Protein AF-A0A0L0N416-F1 (afdb_monomer_lite)

Structure (mmCIF, N/CA/C/O backbone):
data_AF-A0A0L0N416-F1
#
_entry.id   AF-A0A0L0N416-F1
#
loop_
_atom_site.group_PDB
_atom_site.id
_atom_site.type_symbol
_atom_site.label_atom_id
_atom_site.label_alt_id
_atom_site.label_comp_id
_atom_site.label_asym_id
_atom_site.label_entity_id
_atom_site.label_seq_id
_atom_site.pdbx_PDB_ins_code
_atom_site.Cartn_x
_atom_site.Cartn_y
_atom_site.Cartn_z
_atom_site.occupancy
_atom_site.B_iso_or_equiv
_atom_site.auth_seq_id
_atom_site.auth_comp_id
_atom_site.auth_asym_id
_atom_site.auth_atom_id
_atom_site.pdbx_PDB_model_num
ATOM 1 N N . GLU A 1 1 ? 17.853 25.623 32.326 1.00 40.81 1 GLU A N 1
ATOM 2 C CA . GLU A 1 1 ? 17.538 24.741 31.184 1.00 40.81 1 GLU A CA 1
ATOM 3 C C . GLU A 1 1 ? 16.322 25.307 30.473 1.00 40.81 1 GLU A C 1
ATOM 5 O O . GLU A 1 1 ? 15.263 25.405 31.072 1.00 40.81 1 GLU A O 1
ATOM 10 N N . GLY A 1 2 ? 16.500 25.825 29.263 1.00 35.62 2 GLY A N 1
ATOM 11 C CA . GLY A 1 2 ? 15.452 26.559 28.556 1.00 35.62 2 GLY A CA 1
ATOM 12 C C . GLY A 1 2 ? 15.894 26.839 27.130 1.00 35.62 2 GLY A C 1
ATOM 13 O O . GLY A 1 2 ? 16.395 27.916 26.826 1.00 35.62 2 GLY A O 1
ATOM 14 N N . LEU A 1 3 ? 15.784 25.827 26.271 1.00 31.72 3 LEU A N 1
ATOM 15 C CA . LEU A 1 3 ? 16.101 25.917 24.848 1.00 31.72 3 LEU A CA 1
ATOM 16 C C . LEU A 1 3 ? 14.866 26.414 24.086 1.00 31.72 3 LEU A C 1
ATOM 18 O O . LEU A 1 3 ? 13.997 25.637 23.702 1.00 31.72 3 LEU A O 1
ATOM 22 N N . HIS A 1 4 ? 14.803 27.725 23.853 1.00 32.03 4 HIS A N 1
ATOM 23 C CA . HIS A 1 4 ? 13.932 28.318 22.841 1.00 32.03 4 HIS A CA 1
ATOM 24 C C . HIS A 1 4 ? 14.611 28.214 21.466 1.00 32.03 4 HIS A C 1
ATOM 26 O O . HIS A 1 4 ? 15.609 28.879 21.198 1.00 32.03 4 HIS A O 1
ATOM 32 N N . LEU A 1 5 ? 14.055 27.387 20.580 1.00 33.69 5 LEU A N 1
ATOM 33 C CA . LEU A 1 5 ? 14.411 27.340 19.158 1.00 33.69 5 LEU A CA 1
ATOM 34 C C . LEU A 1 5 ? 13.738 28.507 18.407 1.00 33.69 5 LEU A C 1
ATOM 36 O O . LEU A 1 5 ? 12.516 28.660 18.513 1.00 33.69 5 LEU A O 1
ATOM 40 N N . PRO A 1 6 ? 14.461 29.314 17.608 1.00 37.00 6 PRO A N 1
ATOM 41 C CA . PRO A 1 6 ? 13.832 30.329 16.775 1.00 37.00 6 PRO A CA 1
ATOM 42 C C . PRO A 1 6 ? 13.232 29.714 15.499 1.00 37.00 6 PRO A C 1
ATOM 44 O O . PRO A 1 6 ? 13.875 28.962 14.767 1.00 37.00 6 PRO A O 1
ATOM 47 N N . ARG A 1 7 ? 11.976 30.081 15.215 1.00 33.47 7 ARG A N 1
ATOM 48 C CA . ARG A 1 7 ? 11.259 29.804 13.960 1.00 33.47 7 ARG A CA 1
ATOM 49 C C . ARG A 1 7 ? 11.961 30.490 12.778 1.00 33.47 7 ARG A C 1
ATOM 51 O O . ARG A 1 7 ? 11.931 31.714 12.666 1.00 33.47 7 ARG A O 1
ATOM 58 N N . LEU A 1 8 ? 12.521 29.703 11.860 1.00 30.28 8 LEU A N 1
ATOM 59 C CA . LEU A 1 8 ? 13.026 30.174 10.567 1.00 30.28 8 LEU A CA 1
ATOM 60 C C . LEU A 1 8 ? 11.850 30.523 9.637 1.00 30.28 8 LEU A C 1
ATOM 62 O O . LEU A 1 8 ? 11.174 29.641 9.108 1.00 30.28 8 LEU A O 1
ATOM 66 N N . LYS A 1 9 ? 11.608 31.823 9.434 1.00 29.78 9 LYS A N 1
ATOM 67 C CA . LYS A 1 9 ? 10.811 32.338 8.312 1.00 29.78 9 LYS A CA 1
ATOM 68 C C . LYS A 1 9 ? 11.673 32.284 7.050 1.00 29.78 9 LYS A C 1
ATOM 70 O O . LYS A 1 9 ? 12.716 32.926 6.996 1.00 29.78 9 LYS A O 1
ATOM 75 N N . TRP A 1 10 ? 11.229 31.551 6.033 1.00 28.55 10 TRP A N 1
ATOM 76 C CA . TRP A 1 10 ? 11.858 31.563 4.714 1.00 28.55 10 TRP A CA 1
ATOM 77 C C . TRP A 1 10 ? 11.173 32.617 3.841 1.00 28.55 10 TRP A C 1
ATOM 79 O O . TRP A 1 10 ? 10.081 32.388 3.329 1.00 28.55 10 TRP A O 1
ATOM 89 N N . SER A 1 11 ? 11.811 33.777 3.683 1.00 25.80 11 SER A N 1
ATOM 90 C CA . SER A 1 11 ? 11.465 34.737 2.631 1.00 25.80 11 SER A CA 1
ATOM 91 C C . SER A 1 11 ? 12.192 34.345 1.347 1.00 25.80 11 SER A C 1
ATOM 93 O O . SER A 1 11 ? 13.416 34.221 1.332 1.00 25.80 11 SER A O 1
ATOM 95 N N . VAL A 1 12 ? 11.445 34.156 0.262 1.00 28.45 12 VAL A N 1
ATOM 96 C CA . VAL A 1 12 ? 12.001 33.947 -1.079 1.00 28.45 12 VAL A CA 1
ATOM 97 C C . VAL A 1 12 ? 12.456 35.304 -1.617 1.00 28.45 12 VAL A C 1
ATOM 99 O O . VAL A 1 12 ? 11.631 36.128 -1.998 1.00 28.45 12 VAL A O 1
ATOM 102 N N . HIS A 1 13 ? 13.766 35.548 -1.628 1.00 23.77 13 HIS A N 1
ATOM 103 C CA . HIS A 1 13 ? 14.360 36.661 -2.368 1.00 23.77 13 HIS A CA 1
ATOM 104 C C . HIS A 1 13 ? 14.698 36.181 -3.783 1.00 23.77 13 HIS A C 1
ATOM 106 O O . HIS A 1 13 ? 15.513 35.278 -3.969 1.00 23.77 13 HIS A O 1
ATOM 112 N N . VAL A 1 14 ? 14.038 36.766 -4.783 1.00 36.41 14 VAL A N 1
ATOM 113 C CA . VAL A 1 14 ? 14.388 36.604 -6.196 1.00 36.41 14 VAL A CA 1
ATOM 114 C C . VAL A 1 14 ? 15.297 37.769 -6.566 1.00 36.41 14 VAL A C 1
ATOM 116 O O . VAL A 1 14 ? 14.812 38.850 -6.882 1.00 36.41 14 VAL A O 1
ATOM 119 N N . GLU A 1 15 ? 16.611 37.559 -6.548 1.00 27.59 15 GLU A N 1
ATOM 120 C CA . GLU A 1 15 ? 17.550 38.504 -7.154 1.00 27.59 15 GLU A CA 1
ATOM 121 C C . GLU A 1 15 ? 17.927 38.041 -8.563 1.00 27.59 15 GLU A C 1
ATOM 123 O O . GLU A 1 15 ? 18.654 37.070 -8.771 1.00 27.59 15 GLU A O 1
ATOM 128 N N . ARG A 1 16 ? 17.416 38.776 -9.556 1.00 40.00 16 ARG A N 1
ATOM 129 C CA . ARG A 1 16 ? 17.990 38.837 -10.900 1.00 40.00 16 ARG A CA 1
ATOM 130 C C . ARG A 1 16 ? 19.148 39.828 -10.868 1.00 40.00 16 ARG A C 1
ATOM 132 O O . ARG A 1 16 ? 18.899 41.026 -10.896 1.00 40.00 16 ARG A O 1
ATOM 139 N N . THR A 1 17 ? 20.390 39.358 -10.897 1.00 30.12 17 THR A N 1
ATOM 140 C CA . THR A 1 17 ? 21.514 40.187 -11.355 1.00 30.12 17 THR A CA 1
ATOM 141 C C . THR A 1 17 ? 22.533 39.349 -12.1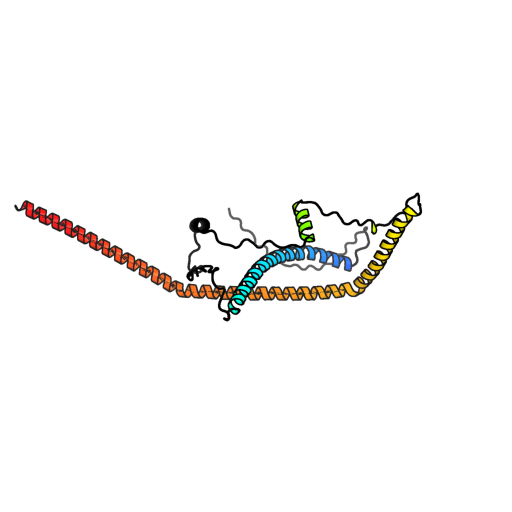26 1.00 30.12 17 THR A C 1
ATOM 143 O O . THR A 1 17 ? 23.299 38.554 -11.590 1.00 30.12 17 THR A O 1
ATOM 146 N N . THR A 1 18 ? 22.548 39.547 -13.441 1.00 38.34 18 THR A N 1
ATOM 147 C CA . THR A 1 18 ? 23.669 39.209 -14.318 1.00 38.34 18 THR A CA 1
ATOM 148 C C . THR A 1 18 ? 24.844 40.130 -13.993 1.00 38.34 18 THR A C 1
ATOM 150 O O . THR A 1 18 ? 24.797 41.320 -14.298 1.00 38.34 18 THR A O 1
ATOM 153 N N . ARG A 1 19 ? 25.915 39.589 -13.403 1.00 27.39 19 ARG A N 1
ATOM 154 C CA . ARG A 1 19 ? 27.238 40.231 -13.367 1.00 27.39 19 ARG A CA 1
ATOM 155 C C . ARG A 1 19 ? 28.224 39.378 -14.160 1.00 27.39 19 ARG A C 1
ATOM 157 O O . ARG A 1 19 ? 28.675 38.336 -13.695 1.00 27.39 19 ARG A O 1
ATOM 164 N N . LEU A 1 20 ? 28.543 39.854 -15.362 1.00 31.80 20 LEU A N 1
ATOM 165 C CA . LEU A 1 20 ? 29.703 39.441 -16.145 1.00 31.80 20 LEU A CA 1
ATOM 166 C C . LEU A 1 20 ? 30.970 39.804 -15.358 1.00 31.80 20 LEU A C 1
ATOM 168 O O . LEU A 1 20 ? 31.315 40.977 -15.239 1.00 31.80 20 LEU A O 1
ATOM 172 N N . LYS A 1 21 ? 31.651 38.798 -14.806 1.00 29.67 21 LYS A N 1
ATOM 173 C CA . LYS A 1 21 ? 33.076 38.886 -14.479 1.00 29.67 21 LYS A CA 1
ATOM 174 C C . LYS A 1 21 ? 33.829 38.158 -15.582 1.00 29.67 21 LYS A C 1
ATOM 176 O O . LYS A 1 21 ? 33.688 36.950 -15.740 1.00 29.67 21 LYS A O 1
ATOM 181 N N . ILE A 1 22 ? 34.577 38.935 -16.352 1.00 36.81 22 ILE A N 1
ATOM 182 C CA . ILE A 1 22 ? 35.579 38.461 -17.298 1.00 36.81 22 ILE A CA 1
ATOM 183 C C . ILE A 1 22 ? 36.653 37.739 -16.474 1.00 36.81 22 ILE A C 1
ATOM 185 O O . ILE A 1 22 ? 37.225 38.328 -15.556 1.00 36.81 22 ILE A O 1
ATOM 189 N N . TRP A 1 23 ? 36.868 36.457 -16.762 1.00 28.08 23 TRP A N 1
ATOM 190 C CA . TRP A 1 23 ? 38.009 35.680 -16.285 1.00 28.08 23 TRP A CA 1
ATOM 191 C C . TRP A 1 23 ? 38.637 35.024 -17.514 1.00 28.08 23 TRP A C 1
ATOM 193 O O . TRP A 1 23 ? 37.983 34.259 -18.224 1.00 28.08 23 TRP A O 1
ATOM 203 N N . GLU A 1 24 ? 39.870 35.427 -17.806 1.00 36.09 24 GLU A N 1
ATOM 204 C CA . GLU A 1 24 ? 40.723 34.856 -18.842 1.00 36.09 24 GLU A CA 1
ATOM 205 C C . GLU A 1 24 ? 41.104 33.415 -18.481 1.00 36.09 24 GLU A C 1
ATOM 207 O O . GLU A 1 24 ? 41.498 33.133 -17.353 1.00 36.09 24 GLU A O 1
ATOM 212 N N . GLY A 1 25 ? 41.019 32.519 -19.470 1.00 43.06 25 GLY A N 1
ATOM 213 C CA . GLY A 1 25 ? 41.676 31.211 -19.447 1.00 43.06 25 GLY A CA 1
ATOM 214 C C . GLY A 1 25 ? 40.828 30.025 -18.974 1.00 43.06 25 GLY A C 1
ATOM 215 O O . GLY A 1 25 ? 41.010 29.555 -17.859 1.00 43.06 25 GLY A O 1
ATOM 216 N N . ALA A 1 26 ? 39.963 29.487 -19.844 1.00 37.12 26 ALA A N 1
ATOM 217 C CA . ALA A 1 26 ? 39.638 28.052 -19.964 1.00 37.12 26 ALA A CA 1
ATOM 218 C C . ALA A 1 26 ? 38.560 27.834 -21.047 1.00 37.12 26 ALA A C 1
ATOM 220 O O . ALA A 1 26 ? 37.641 28.638 -21.136 1.00 37.12 26 ALA A O 1
ATOM 221 N N . SER A 1 27 ? 38.715 26.759 -21.839 1.00 43.62 27 SER A N 1
ATOM 222 C CA . SER A 1 27 ? 37.806 26.072 -22.791 1.00 43.62 27 SER A CA 1
ATOM 223 C C . SER A 1 27 ? 36.438 26.689 -23.165 1.00 43.62 27 SER A C 1
ATOM 225 O O . SER A 1 27 ? 35.721 27.192 -22.304 1.00 43.62 27 SER A O 1
ATOM 227 N N . PRO A 1 28 ? 35.985 26.542 -24.433 1.00 40.22 28 PRO A N 1
ATOM 228 C CA . PRO A 1 28 ? 34.734 27.142 -24.900 1.00 40.22 28 PRO A CA 1
ATOM 229 C C . PRO A 1 28 ? 33.535 26.717 -24.031 1.00 40.22 28 PRO A C 1
ATOM 231 O O . PRO A 1 28 ? 33.451 25.550 -23.629 1.00 40.22 28 PRO A O 1
ATOM 234 N N . PRO A 1 29 ? 32.597 27.636 -23.732 1.00 42.25 29 PRO A N 1
ATOM 235 C CA . PRO A 1 29 ? 31.467 27.334 -22.868 1.00 42.25 29 PRO A CA 1
ATOM 236 C C . PRO A 1 29 ? 30.583 26.243 -23.496 1.00 42.25 29 PRO A C 1
ATOM 238 O O . PRO A 1 29 ? 30.354 26.256 -24.709 1.00 42.25 29 PRO A O 1
ATOM 241 N N . PRO A 1 30 ? 30.055 25.298 -22.696 1.00 49.91 30 PRO A N 1
ATOM 242 C CA . PRO A 1 30 ? 29.150 24.274 -23.199 1.00 49.91 30 PRO A CA 1
ATOM 243 C C . PRO A 1 30 ? 27.884 24.917 -23.775 1.00 49.91 30 PRO A C 1
ATOM 245 O O . PRO A 1 30 ? 27.360 25.887 -23.221 1.00 49.91 30 PRO A O 1
ATOM 248 N N . SER A 1 31 ? 27.382 24.360 -24.883 1.00 55.06 31 SER A N 1
ATOM 249 C CA . SER A 1 31 ? 26.187 24.876 -25.555 1.00 55.06 31 SER A CA 1
ATOM 250 C C . SER A 1 31 ? 24.993 24.967 -24.583 1.00 55.06 31 SER A C 1
ATOM 252 O O . SER A 1 31 ? 24.885 24.156 -23.655 1.00 55.06 31 SER A O 1
ATOM 254 N N . PRO A 1 32 ? 24.053 25.909 -24.782 1.00 52.66 32 PRO A N 1
ATOM 255 C CA . PRO A 1 32 ? 22.886 26.078 -23.909 1.00 52.66 32 PRO A CA 1
ATOM 256 C C . PRO A 1 32 ? 22.075 24.785 -23.693 1.00 52.66 32 PRO A C 1
ATOM 258 O O . PRO A 1 32 ? 21.520 24.563 -22.614 1.00 52.66 32 PRO A O 1
ATOM 261 N N . LEU A 1 33 ? 22.077 23.883 -24.683 1.00 49.84 33 LEU A N 1
ATOM 262 C CA . LEU A 1 33 ? 21.451 22.561 -24.602 1.00 49.84 33 LEU A CA 1
ATOM 263 C C . LEU A 1 33 ? 22.166 21.622 -23.621 1.00 49.84 33 LEU A C 1
ATOM 265 O O . LEU A 1 33 ? 21.499 20.885 -22.896 1.00 49.84 33 LEU A O 1
ATOM 269 N N . ALA A 1 34 ? 23.497 21.677 -23.532 1.00 46.00 34 ALA A N 1
ATOM 270 C CA . ALA A 1 34 ? 24.278 20.865 -22.600 1.00 46.00 34 ALA A CA 1
ATOM 271 C C . ALA A 1 34 ? 24.055 21.293 -21.138 1.00 46.00 34 ALA A C 1
ATOM 273 O O . ALA A 1 34 ? 23.922 20.439 -20.259 1.00 46.00 34 ALA A O 1
ATOM 274 N N . LEU A 1 35 ? 23.919 22.599 -20.872 1.00 47.06 35 LEU A N 1
ATOM 275 C CA . LEU A 1 35 ? 23.587 23.121 -19.538 1.00 47.06 35 LEU A CA 1
ATOM 276 C C . LEU A 1 35 ? 22.139 22.801 -19.123 1.00 47.06 35 LEU A C 1
ATOM 278 O O . LEU A 1 35 ? 21.889 22.506 -17.949 1.00 47.06 35 LEU A O 1
ATOM 282 N N . TYR A 1 36 ? 21.196 22.779 -20.073 1.00 51.19 36 TYR A N 1
ATOM 283 C CA . TYR A 1 36 ? 19.825 22.315 -19.831 1.00 51.19 36 TYR A CA 1
ATOM 284 C C . TYR A 1 36 ? 19.776 20.801 -19.547 1.00 51.19 36 TYR A C 1
ATOM 286 O O . TYR A 1 36 ? 19.148 20.366 -18.575 1.00 51.19 36 TYR A O 1
ATOM 294 N N . TYR A 1 37 ? 20.516 19.991 -20.311 1.00 44.09 37 TYR A N 1
ATOM 295 C CA . TYR A 1 37 ? 20.629 18.543 -20.097 1.00 44.09 37 TYR A CA 1
ATOM 296 C C . TYR A 1 37 ? 21.277 18.192 -18.749 1.00 44.09 37 TYR A C 1
ATOM 298 O O . TYR A 1 37 ? 20.823 17.280 -18.054 1.00 44.09 37 TYR A O 1
ATOM 306 N N . HIS A 1 38 ? 22.310 18.925 -18.321 1.00 43.12 38 HIS A N 1
ATOM 307 C CA . HIS A 1 38 ? 22.999 18.625 -17.064 1.00 43.12 38 HIS A CA 1
ATOM 308 C C . HIS A 1 38 ? 22.175 18.992 -15.821 1.00 43.12 38 HIS A C 1
ATOM 310 O O . HIS A 1 38 ? 22.125 18.213 -14.860 1.00 43.12 38 HIS A O 1
ATOM 316 N N . ASN A 1 39 ? 21.483 20.135 -15.847 1.00 43.38 39 ASN A N 1
ATOM 317 C CA . ASN A 1 39 ? 20.641 20.582 -14.734 1.00 43.38 39 ASN A CA 1
ATOM 318 C C . ASN A 1 39 ? 19.358 19.749 -14.594 1.00 43.38 39 ASN A C 1
ATOM 320 O O . ASN A 1 39 ? 18.954 19.422 -13.472 1.00 43.38 39 ASN A O 1
ATOM 324 N N . THR A 1 40 ? 18.762 19.315 -15.709 1.00 47.50 40 THR A N 1
ATOM 325 C CA . THR A 1 40 ? 17.635 18.371 -15.686 1.00 47.50 40 THR A CA 1
ATOM 326 C C . THR A 1 40 ? 18.072 16.989 -15.197 1.00 47.50 40 THR A C 1
ATOM 328 O O . THR A 1 40 ? 17.372 16.399 -14.379 1.00 47.50 40 THR A O 1
ATOM 331 N N . ARG A 1 41 ? 19.265 16.496 -15.562 1.00 40.81 41 ARG A N 1
ATOM 332 C CA . ARG A 1 41 ? 19.806 15.209 -15.075 1.00 40.81 41 ARG A CA 1
ATOM 333 C C . ARG A 1 41 ? 20.069 15.199 -13.562 1.00 40.81 41 ARG A C 1
ATOM 335 O O . ARG A 1 41 ? 19.797 14.192 -12.907 1.00 40.81 41 ARG A O 1
ATOM 342 N N . ARG A 1 42 ? 20.548 16.311 -12.985 1.00 37.97 42 ARG A N 1
ATOM 343 C CA . ARG A 1 42 ? 20.815 16.424 -11.535 1.00 37.97 42 ARG A CA 1
ATOM 344 C C . ARG A 1 42 ? 19.529 16.527 -10.708 1.00 37.97 42 ARG A C 1
ATOM 346 O O . ARG A 1 42 ? 19.431 15.852 -9.688 1.00 37.97 42 ARG A O 1
ATOM 353 N N . ARG A 1 43 ? 18.522 17.284 -11.173 1.00 46.31 43 ARG A N 1
ATOM 354 C CA . ARG A 1 43 ? 17.181 17.319 -10.548 1.00 46.31 43 ARG A CA 1
ATOM 355 C C . ARG A 1 43 ? 16.408 16.010 -10.741 1.00 46.31 43 ARG A C 1
ATOM 357 O O . ARG A 1 43 ? 15.698 15.584 -9.837 1.00 46.31 43 ARG A O 1
ATOM 364 N N . ARG A 1 44 ? 16.585 15.324 -11.876 1.00 48.59 44 ARG A N 1
ATOM 365 C CA . ARG A 1 44 ? 15.969 14.013 -12.122 1.00 48.59 44 ARG A CA 1
ATOM 366 C C . ARG A 1 44 ? 16.533 12.932 -11.220 1.00 48.59 44 ARG A C 1
ATOM 368 O O . ARG A 1 44 ? 15.737 12.169 -10.704 1.00 48.59 44 ARG A O 1
ATOM 375 N N . ARG A 1 45 ? 17.842 12.862 -10.958 1.00 43.38 45 ARG A N 1
ATOM 376 C CA . ARG A 1 45 ? 18.410 11.822 -10.072 1.00 43.38 45 ARG A CA 1
ATOM 377 C C . ARG A 1 45 ? 17.825 11.848 -8.656 1.00 43.38 45 ARG A C 1
ATOM 379 O O . ARG A 1 45 ? 17.556 10.792 -8.103 1.00 43.38 45 ARG A O 1
ATOM 386 N N . THR A 1 46 ? 17.566 13.024 -8.090 1.00 49.25 46 THR A N 1
ATOM 387 C CA . THR A 1 46 ? 16.974 13.146 -6.747 1.00 49.25 46 THR A CA 1
ATOM 388 C C . THR A 1 46 ? 15.461 12.926 -6.729 1.00 49.25 46 THR A C 1
ATOM 390 O O . THR A 1 46 ? 14.950 12.345 -5.774 1.00 49.25 46 THR A O 1
ATOM 393 N N . VAL A 1 47 ? 14.738 13.334 -7.777 1.00 51.56 47 VAL A N 1
ATOM 394 C CA . VAL A 1 47 ? 13.280 13.128 -7.882 1.00 51.56 47 VAL A CA 1
ATOM 395 C C . VAL A 1 47 ? 12.940 11.687 -8.279 1.00 51.56 47 VAL A C 1
ATOM 397 O O . VAL A 1 47 ? 12.087 11.075 -7.648 1.00 51.56 47 VAL A O 1
ATOM 400 N N . THR A 1 48 ? 13.653 11.103 -9.246 1.00 48.94 48 THR A N 1
ATOM 401 C CA . THR A 1 48 ? 13.472 9.700 -9.660 1.00 48.94 48 THR A CA 1
ATOM 402 C C . THR A 1 48 ? 13.877 8.725 -8.564 1.00 48.94 48 THR A C 1
ATOM 404 O O . THR A 1 48 ? 13.138 7.780 -8.348 1.00 48.94 48 THR A O 1
ATOM 407 N N . ALA A 1 49 ? 14.950 8.968 -7.799 1.00 47.56 49 ALA A N 1
ATOM 408 C CA . ALA A 1 49 ? 15.297 8.111 -6.660 1.00 47.56 49 ALA A CA 1
ATOM 409 C C . ALA A 1 49 ? 14.221 8.132 -5.557 1.00 47.56 49 ALA A C 1
ATOM 411 O O . ALA A 1 49 ? 13.895 7.093 -4.990 1.00 47.56 49 ALA A O 1
ATOM 412 N N . ARG A 1 50 ? 13.619 9.299 -5.285 1.00 51.62 50 ARG A N 1
ATOM 413 C CA . ARG A 1 50 ? 12.515 9.422 -4.316 1.00 51.62 50 ARG A CA 1
ATOM 414 C C . ARG A 1 50 ? 11.214 8.807 -4.831 1.00 51.62 50 ARG A C 1
ATOM 416 O O . ARG A 1 50 ? 10.509 8.172 -4.056 1.00 51.62 50 ARG A O 1
ATOM 423 N N . LEU A 1 51 ? 10.913 8.960 -6.120 1.00 48.16 51 LEU A N 1
ATOM 424 C CA . LEU A 1 51 ? 9.748 8.338 -6.749 1.00 48.16 51 LEU A CA 1
ATOM 425 C C . LEU A 1 51 ? 9.906 6.821 -6.878 1.00 48.16 51 LEU A C 1
ATOM 427 O O . LEU A 1 51 ? 8.940 6.126 -6.620 1.00 48.16 51 LEU A O 1
ATOM 431 N N . LEU A 1 52 ? 11.098 6.290 -7.175 1.00 44.09 52 LEU A N 1
ATOM 432 C CA . LEU A 1 52 ? 11.367 4.845 -7.191 1.00 44.09 52 LEU A CA 1
ATOM 433 C C . LEU A 1 52 ? 11.277 4.228 -5.794 1.00 44.09 52 LEU A C 1
ATOM 435 O O . LEU A 1 52 ? 10.698 3.158 -5.647 1.00 44.09 52 LEU A O 1
ATOM 439 N N . ALA A 1 53 ? 11.783 4.905 -4.759 1.00 50.50 53 ALA A N 1
ATOM 440 C CA . ALA A 1 53 ? 11.629 4.438 -3.381 1.00 50.50 53 ALA A CA 1
ATOM 441 C C . ALA A 1 53 ? 10.150 4.413 -2.952 1.00 50.50 53 ALA A C 1
ATOM 443 O O . ALA A 1 53 ? 9.696 3.456 -2.328 1.00 50.50 53 ALA A O 1
ATOM 444 N N . LYS A 1 54 ? 9.377 5.436 -3.338 1.00 50.88 54 LYS A N 1
ATOM 445 C CA . LYS A 1 54 ? 7.947 5.532 -3.020 1.00 50.88 54 LYS A CA 1
ATOM 446 C C . LYS A 1 54 ? 7.095 4.575 -3.864 1.00 50.88 54 LY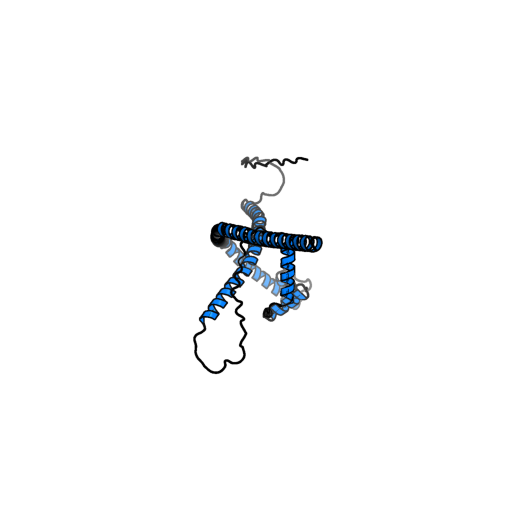S A C 1
ATOM 448 O O . LYS A 1 54 ? 6.188 3.955 -3.328 1.00 50.88 54 LYS A O 1
ATOM 453 N N . ALA A 1 55 ? 7.427 4.392 -5.141 1.00 43.81 55 ALA A N 1
ATOM 454 C CA . ALA A 1 55 ? 6.778 3.437 -6.035 1.00 43.81 55 ALA A CA 1
ATOM 455 C C . ALA A 1 55 ? 7.081 1.989 -5.639 1.00 43.81 55 ALA A C 1
ATOM 457 O O . ALA A 1 55 ? 6.183 1.169 -5.704 1.00 43.81 55 ALA A O 1
ATOM 458 N N . SER A 1 56 ? 8.291 1.675 -5.163 1.00 41.56 56 SER A N 1
ATOM 459 C CA . SER A 1 56 ? 8.619 0.341 -4.640 1.00 41.56 56 SER A CA 1
ATOM 460 C C . SER A 1 56 ? 7.790 -0.002 -3.396 1.00 41.56 56 SER A C 1
ATOM 462 O O . SER A 1 56 ? 7.238 -1.097 -3.311 1.00 41.56 56 SER A O 1
ATOM 464 N N . ALA A 1 57 ? 7.621 0.956 -2.475 1.00 49.78 57 ALA A N 1
ATOM 465 C CA . ALA A 1 57 ? 6.789 0.792 -1.280 1.00 49.78 57 ALA A CA 1
ATOM 466 C C . ALA A 1 57 ? 5.285 0.684 -1.600 1.00 49.78 57 ALA A C 1
ATOM 468 O O . ALA A 1 57 ? 4.580 -0.118 -0.995 1.00 49.78 57 ALA A O 1
ATOM 469 N N . VAL A 1 58 ? 4.793 1.457 -2.575 1.00 50.09 58 VAL A N 1
ATOM 470 C CA . VAL A 1 58 ? 3.400 1.363 -3.042 1.00 50.09 58 VAL A CA 1
ATOM 471 C C . VAL A 1 58 ? 3.172 0.066 -3.819 1.00 50.09 58 VAL A C 1
ATOM 473 O O . VAL A 1 58 ? 2.177 -0.595 -3.578 1.00 50.09 58 VAL A O 1
ATOM 476 N N . PHE A 1 59 ? 4.113 -0.368 -4.659 1.00 38.28 59 PHE A N 1
ATOM 477 C CA . PHE A 1 59 ? 4.025 -1.623 -5.415 1.00 38.28 59 PHE A CA 1
ATOM 478 C C . PHE A 1 59 ? 4.018 -2.859 -4.504 1.00 38.28 59 PHE A C 1
ATOM 480 O O . PHE A 1 59 ? 3.317 -3.824 -4.786 1.00 38.28 59 PHE A O 1
ATOM 487 N N . THR A 1 60 ? 4.740 -2.834 -3.378 1.00 50.91 60 THR A N 1
ATOM 488 C CA . THR A 1 60 ? 4.679 -3.924 -2.384 1.00 50.91 60 THR A CA 1
ATOM 489 C C . THR A 1 60 ? 3.388 -3.915 -1.562 1.00 50.91 60 THR A C 1
ATOM 491 O O . THR A 1 60 ? 2.910 -4.984 -1.184 1.00 50.91 60 THR A O 1
ATOM 494 N N . ALA A 1 61 ? 2.799 -2.743 -1.304 1.00 50.03 61 ALA A N 1
ATOM 495 C CA . ALA A 1 61 ? 1.490 -2.632 -0.658 1.00 50.03 61 ALA A CA 1
ATOM 496 C C . ALA A 1 61 ? 0.341 -3.040 -1.604 1.00 50.03 61 ALA A C 1
ATOM 498 O O . ALA A 1 61 ? -0.564 -3.763 -1.197 1.00 50.03 61 ALA A O 1
ATOM 499 N N . ASP A 1 62 ? 0.429 -2.653 -2.876 1.00 41.00 62 ASP A N 1
ATOM 500 C CA . ASP A 1 62 ? -0.544 -2.953 -3.931 1.00 41.00 62 ASP A CA 1
ATOM 501 C C . ASP A 1 62 ? -0.503 -4.433 -4.346 1.00 41.00 62 ASP A C 1
ATOM 503 O O . ASP A 1 62 ? -1.543 -5.057 -4.531 1.00 41.00 62 ASP A O 1
ATOM 507 N N . GLN A 1 63 ? 0.679 -5.071 -4.352 1.00 44.94 63 GLN A N 1
ATOM 508 C CA . GLN A 1 63 ? 0.768 -6.530 -4.508 1.00 44.94 63 GLN A CA 1
ATOM 509 C C . GLN A 1 63 ? 0.102 -7.298 -3.358 1.00 44.94 63 GLN A C 1
ATOM 511 O O . GLN A 1 63 ? -0.440 -8.373 -3.596 1.00 44.94 63 GLN A O 1
ATOM 516 N N . ARG A 1 64 ? 0.105 -6.773 -2.124 1.00 49.88 64 ARG A N 1
ATOM 517 C CA . ARG A 1 64 ? -0.625 -7.398 -1.006 1.00 49.88 64 ARG A CA 1
ATOM 518 C C . ARG A 1 64 ? -2.134 -7.198 -1.128 1.00 49.88 64 ARG A C 1
ATOM 520 O O . ARG A 1 64 ? -2.869 -8.169 -0.991 1.00 49.88 64 ARG A O 1
ATOM 527 N N . ALA A 1 65 ? -2.582 -5.987 -1.455 1.00 53.03 65 ALA A N 1
ATOM 528 C CA . ALA A 1 65 ? -4.003 -5.678 -1.613 1.00 53.03 65 ALA A CA 1
ATOM 529 C C . ALA A 1 65 ? -4.633 -6.389 -2.828 1.00 53.03 65 ALA A C 1
ATOM 531 O O . ALA A 1 65 ? -5.746 -6.905 -2.742 1.00 53.03 65 ALA A O 1
ATOM 532 N N . GLY A 1 66 ? -3.905 -6.489 -3.946 1.00 49.59 66 GLY A N 1
ATOM 533 C CA . GLY A 1 66 ? -4.348 -7.210 -5.140 1.00 49.59 66 GLY A CA 1
ATOM 534 C C . GLY A 1 66 ? -4.487 -8.720 -4.922 1.00 49.59 66 GLY A C 1
ATOM 535 O O . GLY A 1 66 ? -5.404 -9.332 -5.465 1.00 49.59 66 GLY A O 1
ATOM 536 N N . LEU A 1 67 ? -3.634 -9.324 -4.086 1.00 52.12 67 LEU A N 1
ATOM 537 C CA . LEU A 1 67 ? -3.751 -10.740 -3.717 1.00 52.12 67 LEU A CA 1
ATOM 538 C C . LEU A 1 67 ? -4.967 -11.010 -2.816 1.00 52.12 67 LEU A C 1
ATOM 540 O O . LEU A 1 67 ? -5.608 -12.050 -2.970 1.00 52.12 67 LEU A O 1
ATOM 544 N N . GLU A 1 68 ? -5.331 -10.073 -1.936 1.00 56.59 68 GLU A N 1
ATOM 545 C CA . GLU A 1 68 ? -6.548 -10.165 -1.117 1.00 56.59 68 GLU A CA 1
ATOM 546 C C . GLU A 1 68 ? -7.820 -10.018 -1.972 1.00 56.59 68 GLU A C 1
ATOM 548 O O . GLU A 1 68 ? -8.716 -10.860 -1.893 1.00 56.59 68 GLU A O 1
ATOM 553 N N . LEU A 1 69 ? -7.862 -9.051 -2.894 1.00 58.22 69 LEU A N 1
ATOM 554 C CA . LEU A 1 69 ? -9.006 -8.820 -3.791 1.00 58.22 69 LEU A CA 1
ATOM 555 C C . LEU A 1 69 ? -9.241 -9.964 -4.796 1.00 58.22 69 LEU A C 1
ATOM 557 O O . LEU A 1 69 ? -10.385 -10.320 -5.088 1.00 58.22 69 LEU A O 1
ATOM 561 N N . GLU A 1 70 ? -8.170 -10.570 -5.312 1.00 55.16 70 GLU A N 1
ATOM 562 C CA . GLU A 1 70 ? -8.250 -11.738 -6.198 1.00 55.16 70 GLU A CA 1
ATOM 563 C C . GLU A 1 70 ? -8.721 -12.991 -5.431 1.00 55.16 70 GLU A C 1
ATOM 565 O O . GLU A 1 70 ? -9.460 -13.818 -5.973 1.00 55.16 70 GLU A O 1
ATOM 570 N N . SER A 1 71 ? -8.355 -13.114 -4.147 1.00 61.75 71 SER A N 1
ATOM 571 C CA . SER A 1 71 ? -8.838 -14.186 -3.268 1.00 61.75 71 SER A CA 1
ATOM 572 C C . SER A 1 71 ? -10.337 -14.063 -2.962 1.00 61.75 71 SER A C 1
ATOM 574 O O . SER A 1 71 ? -11.054 -15.067 -2.964 1.00 61.75 71 SER A O 1
ATOM 576 N N . ASP A 1 72 ? -10.842 -12.837 -2.813 1.00 62.56 72 ASP A N 1
ATOM 577 C CA . ASP A 1 72 ? -12.262 -12.565 -2.576 1.00 62.56 72 ASP A CA 1
ATOM 578 C C . ASP A 1 72 ? -13.113 -12.765 -3.832 1.00 62.56 72 ASP A C 1
ATOM 580 O O . ASP A 1 72 ? -14.206 -13.333 -3.762 1.00 62.56 72 ASP A O 1
ATOM 584 N N . ARG A 1 73 ? -12.590 -12.402 -5.010 1.00 62.81 73 ARG A N 1
ATOM 585 C CA . ARG A 1 73 ? -13.249 -12.691 -6.295 1.00 62.81 73 ARG A CA 1
ATOM 586 C C . ARG A 1 73 ? -13.353 -14.187 -6.580 1.00 62.81 73 ARG A C 1
ATOM 588 O O . ARG A 1 73 ? -14.374 -14.623 -7.105 1.00 62.81 73 ARG A O 1
ATOM 595 N N . ARG A 1 74 ? -12.342 -14.978 -6.207 1.00 58.00 74 ARG A N 1
ATOM 596 C CA . ARG A 1 74 ? -12.379 -16.446 -6.343 1.00 58.00 74 ARG A CA 1
ATOM 597 C C . ARG A 1 74 ? -13.374 -17.084 -5.376 1.00 58.00 74 ARG A C 1
ATOM 599 O O . ARG A 1 74 ? -14.188 -17.887 -5.815 1.00 58.00 74 ARG A O 1
ATOM 606 N N . ARG A 1 75 ? -13.419 -16.628 -4.116 1.00 58.88 75 ARG A N 1
ATOM 607 C CA . ARG A 1 75 ? -14.458 -17.037 -3.148 1.00 58.88 75 ARG A CA 1
ATOM 608 C C . ARG A 1 75 ? -15.877 -16.728 -3.641 1.00 58.88 75 ARG A C 1
ATOM 610 O O . ARG A 1 75 ? -16.782 -17.536 -3.455 1.00 58.88 75 ARG A O 1
ATOM 617 N N . ALA A 1 76 ? -16.072 -15.591 -4.309 1.00 56.69 76 ALA A N 1
ATOM 618 C CA . ALA A 1 76 ? -17.363 -15.214 -4.885 1.00 56.69 76 ALA A CA 1
ATOM 619 C C . ALA A 1 76 ? -17.725 -15.988 -6.171 1.00 56.69 76 ALA A C 1
ATOM 621 O O . ALA A 1 76 ? -18.911 -16.147 -6.468 1.00 56.69 76 ALA A O 1
ATOM 622 N N . ALA A 1 77 ? -16.733 -16.463 -6.933 1.00 53.59 77 ALA A N 1
ATOM 623 C CA . ALA A 1 77 ? -16.938 -17.275 -8.133 1.00 53.59 77 ALA A CA 1
ATOM 624 C C . ALA A 1 77 ? -17.294 -18.731 -7.787 1.00 53.59 77 ALA A C 1
ATOM 626 O O . ALA A 1 77 ? -18.240 -19.270 -8.361 1.00 53.59 77 ALA A O 1
ATOM 627 N N . ASP A 1 78 ? -16.630 -19.322 -6.789 1.00 52.12 78 ASP A N 1
ATOM 628 C CA . ASP A 1 78 ? -16.927 -20.682 -6.314 1.00 52.12 78 ASP A CA 1
ATOM 629 C C . ASP A 1 78 ? -18.335 -20.782 -5.697 1.00 52.12 78 ASP A C 1
ATOM 631 O O . ASP A 1 78 ? -19.012 -21.800 -5.835 1.00 52.12 78 ASP A O 1
ATOM 635 N N . ALA A 1 79 ? -18.845 -19.689 -5.117 1.00 53.56 79 ALA A N 1
ATOM 636 C CA . ALA A 1 79 ? -20.213 -19.610 -4.601 1.00 53.56 79 ALA A CA 1
ATOM 637 C C . ALA A 1 79 ? -21.308 -19.565 -5.694 1.00 53.56 79 ALA A C 1
ATO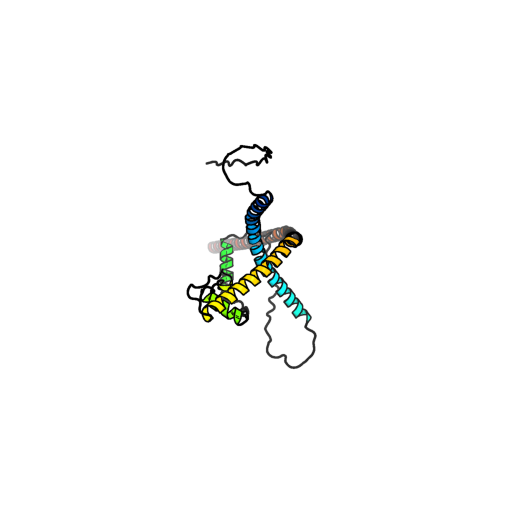M 639 O O . ALA A 1 79 ? -22.481 -19.765 -5.381 1.00 53.56 79 ALA A O 1
ATOM 640 N N . ARG A 1 80 ? -20.968 -19.301 -6.968 1.00 48.00 80 ARG A N 1
ATOM 641 C CA . ARG A 1 80 ? -21.946 -19.164 -8.072 1.00 48.00 80 ARG A CA 1
ATOM 642 C C . ARG A 1 80 ? -22.055 -20.379 -8.999 1.00 48.00 80 ARG A C 1
ATOM 644 O O . ARG A 1 80 ? -22.958 -20.396 -9.829 1.00 48.00 80 ARG A O 1
ATOM 651 N N . VAL A 1 81 ? -21.186 -21.387 -8.876 1.00 48.88 81 VAL A N 1
ATOM 652 C CA . VAL A 1 81 ? -21.154 -22.555 -9.792 1.00 48.88 81 VAL A CA 1
ATOM 653 C C . VAL A 1 81 ? -21.961 -23.764 -9.272 1.00 48.88 81 VAL A C 1
ATOM 655 O O . VAL A 1 81 ? -22.109 -24.765 -9.967 1.00 48.88 81 VAL A O 1
ATOM 658 N N . GLY A 1 82 ? -22.579 -23.681 -8.092 1.00 43.91 82 GLY A N 1
ATOM 659 C CA . GLY A 1 82 ? -23.439 -24.750 -7.573 1.00 43.91 82 GLY A CA 1
ATOM 660 C C . GLY A 1 82 ? -24.873 -24.711 -8.118 1.00 43.91 82 GLY A C 1
ATOM 661 O O . GLY A 1 82 ? -25.725 -24.069 -7.515 1.00 43.91 82 GLY A O 1
ATOM 662 N N . MET A 1 83 ? -25.164 -25.444 -9.200 1.00 39.09 83 MET A N 1
ATOM 663 C CA . MET A 1 83 ? -26.523 -25.917 -9.531 1.00 39.09 83 MET A CA 1
ATOM 664 C C . MET A 1 83 ? -26.514 -27.431 -9.833 1.00 39.09 83 MET A C 1
ATOM 666 O O . MET A 1 83 ? -25.499 -27.950 -10.299 1.00 39.09 83 MET A O 1
ATOM 670 N N . PRO A 1 84 ? -27.603 -28.164 -9.520 1.00 47.91 84 PRO A N 1
ATOM 671 C CA . PRO A 1 84 ? -27.541 -29.574 -9.144 1.00 47.91 84 PRO A CA 1
ATOM 672 C C . PRO A 1 84 ? -27.766 -30.519 -10.330 1.00 47.91 84 PRO A C 1
ATOM 674 O O . PRO A 1 84 ? -28.699 -30.344 -11.111 1.00 47.91 84 PRO A O 1
ATOM 677 N N . GLY A 1 85 ? -26.955 -31.572 -10.429 1.00 34.47 85 GLY A N 1
ATOM 678 C CA . GLY A 1 85 ? -27.169 -32.620 -11.424 1.00 34.47 85 GLY A CA 1
ATOM 679 C C . GLY A 1 85 ? -26.057 -33.660 -11.485 1.00 34.47 85 GLY A C 1
ATOM 680 O O . GLY A 1 85 ? -25.192 -33.584 -12.346 1.00 34.47 85 GLY A O 1
ATOM 681 N N . SER A 1 86 ? -26.083 -34.631 -10.575 1.00 34.81 86 SER A N 1
ATOM 682 C CA . SER A 1 86 ? -25.919 -36.070 -10.854 1.00 34.81 86 SER A CA 1
ATOM 683 C C . SER A 1 86 ? -25.557 -36.809 -9.567 1.00 34.81 86 SER A C 1
ATOM 685 O O . SER A 1 86 ? -24.592 -36.522 -8.865 1.00 34.81 86 SER A O 1
ATOM 687 N N . THR A 1 87 ? -26.440 -37.731 -9.225 1.00 46.84 87 THR A N 1
ATOM 688 C CA . THR A 1 87 ? -26.338 -38.702 -8.145 1.00 46.84 87 THR A CA 1
ATOM 689 C C . THR A 1 87 ? -25.288 -39.760 -8.484 1.00 46.84 87 THR A C 1
ATOM 691 O O . THR A 1 87 ? -25.279 -40.234 -9.617 1.00 46.84 87 THR A O 1
ATOM 694 N N . HIS A 1 88 ? -24.517 -40.172 -7.470 1.00 37.91 88 HIS A N 1
ATOM 695 C CA . HIS A 1 88 ? -23.461 -41.204 -7.453 1.00 37.91 88 HIS A CA 1
ATOM 696 C C . HIS A 1 88 ? -22.015 -40.740 -7.683 1.00 37.91 88 HIS A C 1
ATOM 698 O O . HIS A 1 88 ? -21.415 -41.107 -8.678 1.00 37.91 88 HIS A O 1
ATOM 704 N N . GLU A 1 89 ? -21.443 -40.014 -6.712 1.00 36.62 89 GLU A N 1
ATOM 705 C CA . GLU A 1 89 ? -20.070 -40.250 -6.187 1.00 36.62 89 GLU A CA 1
ATOM 706 C C . GLU A 1 89 ? -19.722 -39.312 -5.007 1.00 36.62 89 GLU A C 1
ATOM 708 O O . GLU A 1 89 ? -18.602 -38.839 -4.845 1.00 36.62 89 GLU A O 1
ATOM 713 N N . ALA A 1 90 ? -20.700 -39.012 -4.149 1.00 33.31 90 ALA A N 1
ATOM 714 C CA . ALA A 1 90 ? -20.534 -38.087 -3.028 1.00 33.31 90 ALA A CA 1
ATOM 715 C C . ALA A 1 90 ? -20.437 -38.836 -1.693 1.00 33.31 90 ALA A C 1
ATOM 717 O O . ALA A 1 90 ? -21.259 -38.650 -0.804 1.00 33.31 90 ALA A O 1
ATOM 718 N N . GLU A 1 91 ? -19.423 -39.680 -1.536 1.00 43.09 91 GLU A N 1
ATOM 719 C CA . GLU A 1 91 ? -18.978 -40.107 -0.213 1.00 43.09 91 GLU A CA 1
ATOM 720 C C . GLU A 1 91 ? -17.458 -40.020 -0.170 1.00 43.09 91 GLU A C 1
ATOM 722 O O . GLU A 1 91 ? -16.782 -40.559 -1.041 1.00 43.09 91 GLU A O 1
ATOM 727 N N . ARG A 1 92 ? -16.942 -39.395 0.896 1.00 39.97 92 ARG A N 1
ATOM 728 C CA . ARG A 1 92 ? -15.519 -39.220 1.249 1.00 39.97 92 ARG A CA 1
ATOM 729 C C . ARG A 1 92 ? -14.847 -37.934 0.772 1.00 39.97 92 ARG A C 1
ATOM 731 O O . ARG A 1 92 ? -13.750 -38.024 0.269 1.00 39.97 92 ARG A O 1
ATOM 738 N N . PHE A 1 93 ? -15.421 -36.761 1.025 1.00 39.50 93 PHE A N 1
ATOM 739 C CA . PHE A 1 93 ? -14.652 -35.594 1.509 1.00 39.50 93 PHE A CA 1
ATOM 740 C C . PHE A 1 93 ? -15.617 -34.603 2.168 1.00 39.50 93 PHE A C 1
ATOM 742 O O . PHE A 1 93 ? -15.777 -33.463 1.744 1.00 39.50 93 PHE A O 1
ATOM 749 N N . THR A 1 94 ? -16.286 -35.044 3.233 1.00 34.50 94 THR A N 1
ATOM 750 C CA . THR A 1 94 ? -16.875 -34.133 4.216 1.00 34.50 94 THR A CA 1
ATOM 751 C C . THR A 1 94 ? -15.718 -33.487 4.973 1.00 34.50 94 THR A C 1
ATOM 753 O O . THR A 1 94 ? -15.320 -33.926 6.050 1.00 34.50 94 THR A O 1
ATOM 756 N N . THR A 1 95 ? -15.120 -32.451 4.384 1.00 37.56 95 THR A N 1
ATOM 757 C CA . THR A 1 95 ? -14.428 -31.451 5.184 1.00 37.56 95 THR A CA 1
ATOM 758 C C . THR A 1 95 ? -15.499 -30.855 6.081 1.00 37.56 95 THR A C 1
ATOM 760 O O . THR A 1 95 ? -16.437 -30.204 5.624 1.00 37.56 95 THR A O 1
ATOM 763 N N . ALA A 1 96 ? -15.412 -31.158 7.372 1.00 38.78 96 ALA A N 1
ATOM 764 C CA . ALA A 1 96 ? -16.135 -30.421 8.383 1.00 38.78 96 ALA A CA 1
ATOM 765 C C . ALA A 1 96 ? -15.649 -28.969 8.295 1.00 38.78 96 ALA A C 1
ATOM 767 O O . ALA A 1 96 ? -14.687 -28.573 8.948 1.00 38.78 96 ALA A O 1
ATOM 768 N N . SER A 1 97 ? -16.285 -28.176 7.433 1.00 43.56 97 SER A N 1
ATOM 769 C CA . SER A 1 97 ? -16.338 -26.738 7.608 1.00 43.56 97 SER A CA 1
ATOM 770 C C . SER A 1 97 ? -17.111 -26.551 8.906 1.00 43.56 97 SER A C 1
ATOM 772 O O . SER A 1 97 ? -18.339 -26.490 8.915 1.00 43.56 97 SER A O 1
ATOM 774 N N . MET A 1 98 ? -16.392 -26.580 10.032 1.00 42.88 98 MET A N 1
ATOM 775 C CA . MET A 1 98 ? -16.870 -25.942 11.244 1.00 42.88 98 MET A CA 1
ATOM 776 C C . MET A 1 98 ? -17.101 -24.495 10.840 1.00 42.88 98 MET A C 1
ATOM 778 O O . MET A 1 98 ? -16.161 -23.705 10.760 1.00 42.88 98 MET A O 1
ATOM 782 N N . ALA A 1 99 ? -18.347 -24.183 10.494 1.00 46.50 99 ALA A N 1
ATOM 783 C CA . ALA A 1 99 ? -18.823 -22.824 10.440 1.00 46.50 99 ALA A CA 1
ATOM 784 C C . ALA A 1 99 ? -18.531 -22.255 11.827 1.00 46.50 99 ALA A C 1
ATOM 786 O O . ALA A 1 99 ? -19.211 -22.585 12.800 1.00 46.50 99 ALA A O 1
ATOM 787 N N . LEU A 1 100 ? -17.438 -21.496 11.926 1.00 54.69 100 LEU A N 1
ATOM 788 C CA . LEU A 1 100 ? -17.153 -20.695 13.099 1.00 54.69 100 LEU A CA 1
ATOM 789 C C . LEU A 1 100 ? -18.436 -19.898 13.367 1.00 54.69 100 LEU A C 1
ATOM 791 O O . LEU A 1 100 ? -18.946 -19.271 12.429 1.00 54.69 100 LEU A O 1
ATOM 795 N N . PRO A 1 101 ? -19.008 -19.961 14.584 1.00 54.16 101 PRO A N 1
ATOM 796 C CA . PRO A 1 101 ? -20.128 -19.094 14.925 1.00 54.16 101 PRO A CA 1
ATOM 797 C C . PRO A 1 101 ? -19.724 -17.657 14.577 1.00 54.16 101 PRO A C 1
ATOM 799 O O . PRO A 1 101 ? -18.537 -17.341 14.706 1.00 54.16 101 PRO A O 1
ATOM 802 N N . PRO A 1 102 ? -20.647 -16.800 14.096 1.00 48.50 102 PRO A N 1
ATOM 803 C CA . PRO A 1 102 ? -20.310 -15.422 13.775 1.00 48.50 102 PRO A CA 1
ATOM 804 C C . PRO A 1 102 ? -19.699 -14.803 15.026 1.00 48.50 102 PRO A C 1
ATOM 806 O O . PRO A 1 102 ? -20.377 -14.568 16.024 1.00 48.50 102 PRO A O 1
ATOM 809 N N . ALA A 1 103 ? -18.384 -14.635 15.000 1.00 52.03 103 ALA A N 1
ATOM 810 C CA . ALA A 1 103 ? -17.669 -14.044 16.097 1.00 52.03 103 ALA A CA 1
ATOM 811 C C . ALA A 1 103 ? -17.983 -12.554 16.017 1.00 52.03 103 ALA A C 1
ATOM 813 O O . ALA A 1 103 ? -17.468 -11.829 15.164 1.00 52.03 103 ALA A O 1
ATOM 814 N N . PHE A 1 104 ? -18.923 -12.122 16.853 1.00 52.38 104 PHE A N 1
ATOM 815 C CA . PHE A 1 104 ? -19.204 -10.714 17.070 1.00 52.38 104 PHE A CA 1
ATOM 816 C C . PHE A 1 104 ? -17.992 -10.124 17.789 1.00 52.38 104 PHE A C 1
ATOM 818 O O . PHE A 1 104 ? -17.890 -10.126 19.012 1.00 52.38 104 PHE A O 1
ATOM 825 N N . HIS A 1 105 ? -17.004 -9.709 17.002 1.00 60.44 105 HIS A N 1
ATOM 826 C CA . HIS A 1 105 ? -15.834 -8.999 17.485 1.00 60.44 105 HIS A CA 1
ATOM 827 C C . HIS A 1 105 ? -16.204 -7.526 17.649 1.00 60.44 105 HIS A C 1
ATOM 829 O O . HIS A 1 105 ? -15.945 -6.706 16.770 1.00 60.44 105 HIS A O 1
ATOM 835 N N . GLU A 1 106 ? -16.850 -7.194 18.761 1.00 67.75 106 GLU A N 1
ATOM 836 C CA . GLU A 1 106 ? -17.083 -5.803 19.141 1.00 67.75 106 GLU A CA 1
ATOM 837 C C . GLU A 1 106 ? -15.831 -5.262 19.831 1.00 67.75 106 GLU A C 1
ATOM 839 O O . GLU A 1 106 ? -15.718 -5.250 21.050 1.00 67.75 106 GLU A O 1
ATOM 844 N N . SER A 1 107 ? -14.842 -4.857 19.033 1.00 79.12 107 SER A N 1
ATOM 845 C CA . SER A 1 107 ? -13.833 -3.909 19.500 1.00 79.12 107 SER A CA 1
ATOM 846 C C . SER A 1 107 ? -14.328 -2.498 19.196 1.00 79.12 107 SER A C 1
ATOM 848 O O . SER A 1 107 ? -14.786 -2.225 18.078 1.00 79.12 107 SER A O 1
ATOM 850 N N . LEU A 1 108 ? -14.248 -1.588 20.171 1.00 89.06 108 LEU A N 1
ATOM 851 C CA . LEU A 1 108 ? -14.785 -0.232 20.051 1.00 89.06 108 LEU A CA 1
ATOM 852 C C . LEU A 1 108 ? -13.665 0.815 20.184 1.00 89.06 108 LEU A C 1
ATOM 854 O O . LEU A 1 108 ? -13.621 1.534 21.176 1.00 89.06 108 LEU A O 1
ATOM 858 N N . PRO A 1 109 ? -12.763 0.971 19.187 1.00 89.50 109 PRO A N 1
ATOM 859 C CA . PRO A 1 109 ? -11.577 1.826 19.321 1.00 89.50 109 PR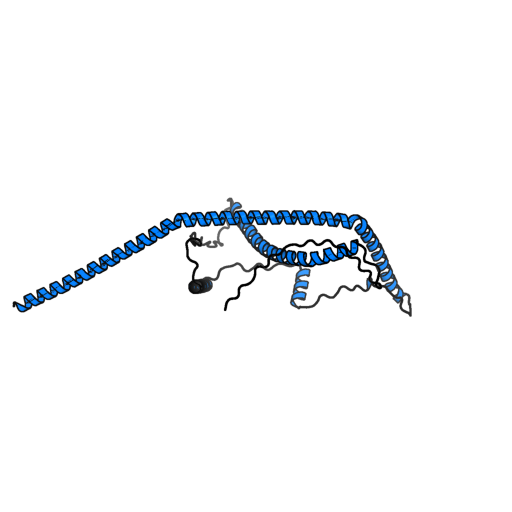O A CA 1
ATOM 860 C C . PRO A 1 109 ? -11.838 3.309 19.619 1.00 89.50 109 PRO A C 1
ATOM 862 O O . PRO A 1 109 ? -10.911 4.005 20.019 1.00 89.50 109 PRO A O 1
ATOM 865 N N . TYR A 1 110 ? -13.048 3.823 19.361 1.00 89.69 110 TYR A N 1
ATOM 866 C CA . TYR A 1 110 ? -13.405 5.219 19.640 1.00 89.69 110 TYR A CA 1
ATOM 867 C C . TYR A 1 110 ? -14.035 5.414 21.033 1.00 89.69 110 TYR A C 1
ATOM 869 O O . TYR A 1 110 ? -14.135 6.552 21.494 1.00 89.69 110 TYR A O 1
ATOM 877 N N . ILE A 1 111 ? -14.457 4.332 21.698 1.00 90.25 111 ILE A N 1
ATOM 878 C CA . ILE A 1 111 ? -15.020 4.341 23.060 1.00 90.25 111 ILE A CA 1
ATOM 879 C C . ILE A 1 111 ? -13.994 3.808 24.059 1.00 90.25 111 ILE A C 1
ATOM 881 O O . ILE A 1 111 ? -13.786 4.420 25.107 1.00 90.25 111 ILE A O 1
ATOM 885 N N . ASP A 1 112 ? -13.365 2.680 23.726 1.00 89.88 112 ASP A N 1
ATOM 886 C CA . ASP A 1 112 ? -12.441 1.966 24.595 1.00 89.88 112 ASP A CA 1
ATOM 887 C C . ASP A 1 112 ? -11.141 2.765 24.780 1.00 89.88 112 ASP A C 1
ATOM 889 O O . ASP A 1 112 ? -10.584 3.289 23.809 1.00 89.88 112 ASP A O 1
ATOM 893 N N . PRO A 1 113 ? -10.611 2.852 26.013 1.00 88.56 113 PRO A N 1
ATOM 894 C CA . PRO A 1 113 ? -9.307 3.452 26.245 1.00 88.56 113 PRO A CA 1
ATOM 895 C C . PRO A 1 113 ? -8.206 2.617 25.584 1.00 88.56 113 PRO A C 1
ATOM 897 O O . PRO A 1 113 ? -8.299 1.391 25.487 1.00 88.56 113 PRO A O 1
ATOM 900 N N . GLU A 1 114 ? -7.120 3.277 25.177 1.00 88.88 114 GLU A N 1
ATOM 901 C CA . GLU A 1 114 ? -5.966 2.571 24.625 1.00 88.88 114 GLU A CA 1
ATOM 902 C C . GLU A 1 114 ? -5.413 1.575 25.666 1.00 88.88 114 GLU A C 1
ATOM 904 O O . GLU A 1 114 ? -5.140 1.962 26.810 1.00 88.88 114 GLU A O 1
ATOM 909 N N . PRO A 1 115 ? -5.266 0.283 25.313 1.00 90.56 115 PRO A N 1
ATOM 910 C CA . PRO A 1 115 ? -4.799 -0.726 26.249 1.00 90.56 115 PRO A CA 1
ATOM 911 C C . PRO A 1 115 ? -3.366 -0.429 26.697 1.00 90.56 115 PRO A C 1
ATOM 913 O O . PRO A 1 115 ? -2.504 -0.044 25.907 1.00 90.56 115 PRO A O 1
ATOM 916 N N . SER A 1 116 ? -3.089 -0.661 27.980 1.00 94.94 116 SER A N 1
ATOM 917 C CA . SER A 1 116 ? -1.738 -0.510 28.520 1.00 94.94 116 SER A CA 1
ATOM 918 C C . SER A 1 116 ? -0.771 -1.517 27.873 1.00 94.94 116 SER A C 1
ATOM 920 O O . SER A 1 116 ? -1.187 -2.612 27.478 1.00 94.94 116 SER A O 1
ATOM 922 N N . PRO A 1 117 ? 0.539 -1.214 27.797 1.00 95.00 117 PRO A N 1
ATOM 923 C CA . PRO A 1 117 ? 1.514 -2.137 27.210 1.00 95.00 117 PRO A CA 1
ATOM 924 C C . PRO A 1 117 ? 1.529 -3.499 27.921 1.00 95.00 117 PRO A C 1
ATOM 926 O O . PRO A 1 117 ? 1.618 -4.531 27.264 1.00 95.00 117 PRO A O 1
ATOM 929 N N . ALA A 1 118 ? 1.337 -3.521 29.246 1.00 95.94 118 ALA A N 1
ATOM 930 C CA . ALA A 1 118 ? 1.240 -4.760 30.017 1.00 95.94 118 ALA A CA 1
ATOM 931 C C . ALA A 1 118 ? 0.016 -5.609 29.624 1.00 95.94 118 ALA A C 1
ATOM 933 O O . ALA A 1 118 ? 0.122 -6.830 29.523 1.00 95.94 118 ALA A O 1
ATOM 934 N N . ALA A 1 119 ? -1.133 -4.975 29.364 1.00 94.19 119 ALA A N 1
ATOM 935 C CA . ALA A 1 119 ? -2.327 -5.671 28.887 1.00 94.19 119 ALA A CA 1
ATOM 936 C C . ALA A 1 119 ? -2.129 -6.232 27.468 1.00 94.19 119 ALA A C 1
ATOM 938 O O . ALA A 1 119 ? -2.552 -7.353 27.189 1.00 94.19 119 ALA A O 1
ATOM 939 N N . LEU A 1 120 ? -1.439 -5.494 26.588 1.00 94.56 120 LEU A N 1
ATOM 940 C CA . LEU A 1 120 ? -1.086 -5.969 25.246 1.00 94.56 120 LEU A CA 1
ATOM 941 C C . LEU A 1 120 ? -0.159 -7.187 25.289 1.00 94.56 120 LEU A C 1
ATOM 943 O O . LEU A 1 120 ? -0.371 -8.143 24.541 1.00 94.56 120 LEU A O 1
ATOM 947 N N . ASP A 1 121 ? 0.848 -7.175 26.159 1.00 96.88 121 ASP A N 1
ATOM 948 C CA . ASP A 1 121 ? 1.781 -8.295 26.297 1.00 96.88 121 ASP A CA 1
ATOM 949 C C . ASP A 1 121 ? 1.098 -9.531 26.898 1.00 96.88 121 ASP A C 1
ATOM 951 O O . ASP A 1 121 ? 1.303 -10.643 26.407 1.00 96.88 121 ASP A O 1
ATOM 955 N N . ALA A 1 122 ? 0.206 -9.346 27.877 1.00 96.56 122 ALA A N 1
ATOM 956 C CA . ALA A 1 122 ? -0.626 -10.426 28.404 1.00 96.56 122 ALA A CA 1
ATOM 957 C C . ALA A 1 122 ? -1.554 -11.019 27.326 1.00 96.56 122 ALA A C 1
ATOM 959 O O . ALA A 1 122 ? -1.622 -12.239 27.173 1.00 96.56 122 ALA A O 1
ATOM 960 N N . ALA A 1 123 ? -2.217 -10.176 26.526 1.00 94.94 123 ALA A N 1
ATOM 961 C CA . ALA A 1 123 ? -3.062 -10.629 25.421 1.00 94.94 123 ALA A CA 1
ATOM 962 C C . ALA A 1 123 ? -2.256 -11.404 24.363 1.00 94.94 123 ALA A C 1
ATOM 964 O O . ALA A 1 123 ? -2.683 -12.465 23.911 1.00 94.94 123 ALA A O 1
ATOM 965 N N . ARG A 1 124 ? -1.057 -10.926 24.005 1.00 95.94 124 ARG A N 1
ATOM 966 C CA . ARG A 1 124 ? -0.139 -11.632 23.092 1.00 95.94 124 ARG A CA 1
ATOM 967 C C . ARG A 1 124 ? 0.293 -12.988 23.638 1.00 95.94 124 ARG A C 1
ATOM 969 O O . ARG A 1 124 ? 0.344 -13.945 22.869 1.00 95.94 124 ARG A O 1
ATOM 976 N N . ALA A 1 125 ? 0.581 -13.080 24.936 1.00 96.12 125 ALA A N 1
ATOM 977 C CA . ALA A 1 125 ? 0.935 -14.342 25.576 1.00 96.12 125 ALA A CA 1
ATOM 978 C C . ALA A 1 125 ? -0.207 -15.364 25.457 1.00 96.12 125 ALA A C 1
ATOM 980 O O . ALA A 1 125 ? 0.035 -16.492 25.031 1.00 96.12 125 ALA A O 1
ATOM 981 N N . LEU A 1 126 ? -1.451 -14.951 25.723 1.00 94.50 126 LEU A N 1
ATOM 982 C CA . LEU A 1 126 ? -2.634 -15.805 25.558 1.00 94.50 126 LEU A CA 1
ATOM 983 C C . LEU A 1 126 ? -2.838 -16.240 24.100 1.00 94.50 126 LEU A C 1
ATOM 985 O O . LEU A 1 126 ? -3.014 -17.426 23.837 1.00 94.50 126 LEU A O 1
ATOM 989 N N . ILE A 1 127 ? -2.727 -15.312 23.142 1.00 92.38 127 ILE A N 1
ATOM 990 C CA . ILE A 1 127 ? -2.810 -15.631 21.706 1.00 92.38 127 ILE A CA 1
ATOM 991 C C . ILE A 1 127 ? -1.741 -16.659 21.319 1.00 92.38 127 ILE A C 1
ATOM 993 O O . ILE A 1 127 ? -2.030 -17.603 20.590 1.00 92.38 127 ILE A O 1
ATOM 997 N N . SER A 1 128 ? -0.509 -16.498 21.808 1.00 91.94 128 SER A N 1
ATOM 998 C CA . SER A 1 128 ? 0.585 -17.427 21.510 1.00 91.94 128 SER A CA 1
ATOM 999 C C . SER A 1 128 ? 0.357 -18.820 22.101 1.00 91.94 128 SER A C 1
ATOM 1001 O O . SER A 1 128 ? 0.693 -19.811 21.456 1.00 91.94 128 SER A O 1
ATOM 1003 N N . ALA A 1 129 ? -0.260 -18.907 23.283 1.00 93.38 129 ALA A N 1
ATOM 1004 C CA . ALA A 1 129 ? -0.619 -20.175 23.907 1.00 93.38 129 ALA A CA 1
ATOM 1005 C C . ALA A 1 129 ? -1.713 -20.899 23.102 1.00 93.38 129 ALA A C 1
ATOM 1007 O O . ALA A 1 129 ? -1.594 -22.095 22.847 1.00 93.38 129 ALA A O 1
ATOM 1008 N N . GLU A 1 130 ? -2.721 -20.170 22.614 1.00 90.75 130 GLU A N 1
ATOM 1009 C CA . GLU A 1 130 ? -3.762 -20.744 21.749 1.00 90.75 130 GLU A CA 1
ATOM 1010 C C . GLU A 1 130 ? -3.240 -21.131 20.358 1.00 90.75 130 GLU A C 1
ATOM 1012 O O . GLU A 1 130 ? -3.630 -22.146 19.787 1.00 90.75 130 GLU A O 1
ATOM 1017 N N . GLN A 1 131 ? -2.289 -20.378 19.804 1.00 88.12 131 GLN A N 1
ATOM 1018 C CA . GLN A 1 131 ? -1.629 -20.774 18.557 1.00 88.12 131 GLN A CA 1
ATOM 1019 C C . GLN A 1 131 ? -0.840 -22.084 18.701 1.00 88.12 131 GLN A C 1
ATOM 1021 O O . GLN A 1 131 ? -0.698 -22.817 17.722 1.00 88.12 131 GLN A O 1
ATOM 1026 N N . GLN A 1 132 ? -0.328 -22.385 19.900 1.00 85.94 132 GLN A N 1
ATOM 1027 C CA . GLN A 1 132 ? 0.332 -23.660 20.195 1.00 85.94 132 GLN A CA 1
ATOM 1028 C C . GLN A 1 132 ? -0.674 -24.800 20.403 1.00 85.94 132 GLN A C 1
ATOM 1030 O O . GLN A 1 132 ? -0.379 -25.932 20.020 1.00 85.94 132 GLN A O 1
ATOM 1035 N N . SER A 1 133 ? -1.842 -24.516 20.990 1.00 86.00 133 SER A N 1
ATOM 1036 C CA . SER A 1 133 ? -2.901 -25.508 21.231 1.00 86.00 133 SER A CA 1
ATOM 1037 C C . SER A 1 133 ? -3.607 -25.923 19.932 1.00 86.00 133 SER A C 1
ATOM 1039 O O . SER A 1 133 ? -3.925 -27.097 19.744 1.00 86.00 133 SER A O 1
ATOM 1041 N N . SER A 1 134 ? -3.805 -24.973 19.015 1.00 80.69 134 SER A N 1
ATOM 1042 C CA . SER A 1 134 ? -4.505 -25.161 17.746 1.00 80.69 134 SER A CA 1
ATOM 1043 C C . SER A 1 134 ? -3.718 -24.523 16.594 1.00 80.69 134 SER A C 1
ATOM 1045 O O . SER A 1 134 ? -4.062 -23.423 16.141 1.00 80.69 134 SER A O 1
ATOM 1047 N N . PRO A 1 135 ? -2.670 -25.194 16.075 1.00 73.88 135 PRO A N 1
ATOM 1048 C CA . PRO A 1 135 ? -1.918 -24.675 14.944 1.00 73.88 135 PRO A CA 1
ATOM 1049 C C . PRO A 1 135 ? -2.849 -24.506 13.733 1.00 73.88 135 PRO A C 1
ATOM 1051 O O . PRO A 1 135 ? -3.616 -25.419 13.409 1.00 73.88 135 PRO A O 1
ATOM 1054 N N . PRO A 1 136 ? -2.811 -23.352 13.044 1.00 73.69 136 PRO A N 1
ATOM 1055 C CA . PRO A 1 136 ? -3.674 -23.121 11.900 1.00 73.69 136 PRO A CA 1
ATOM 1056 C C . PRO A 1 136 ? -3.349 -24.137 10.802 1.00 73.69 136 PRO A C 1
ATOM 1058 O O . PRO A 1 136 ? -2.202 -24.253 10.366 1.00 73.69 136 PRO A O 1
ATOM 1061 N N . ALA A 1 137 ? -4.370 -24.852 10.327 1.00 74.69 137 ALA A N 1
ATOM 1062 C CA . ALA A 1 137 ? -4.271 -25.750 9.182 1.00 74.69 137 ALA A CA 1
ATOM 1063 C C . ALA A 1 137 ? -4.178 -24.932 7.882 1.00 74.69 137 ALA A C 1
ATOM 1065 O O . ALA A 1 137 ? -5.105 -24.898 7.075 1.00 74.69 137 ALA A O 1
ATOM 1066 N N . LEU A 1 138 ? -3.071 -24.209 7.697 1.00 76.50 138 LEU A N 1
ATOM 1067 C CA . LEU A 1 138 ? -2.778 -23.578 6.419 1.00 76.50 138 LEU A CA 1
ATOM 1068 C C . LEU A 1 138 ? -2.332 -24.672 5.440 1.00 76.50 138 LEU A C 1
ATOM 1070 O O . LEU A 1 138 ? -1.453 -25.469 5.785 1.00 76.50 138 LEU A O 1
ATOM 1074 N N . PRO A 1 139 ? -2.905 -24.735 4.225 1.00 81.69 139 PRO A N 1
ATOM 1075 C CA . PRO A 1 139 ? -2.362 -25.602 3.191 1.00 81.69 139 PRO A CA 1
ATOM 1076 C C . PRO A 1 139 ? -0.893 -25.221 2.947 1.00 81.69 139 PRO A C 1
ATOM 1078 O O . PRO A 1 139 ? -0.555 -24.033 3.025 1.00 81.69 139 PRO A O 1
ATOM 1081 N N . PRO A 1 140 ? -0.007 -26.194 2.662 1.00 81.56 140 PRO A N 1
ATOM 1082 C CA . PRO A 1 140 ? 1.390 -25.891 2.394 1.00 81.56 140 PRO A CA 1
ATOM 1083 C C . PRO A 1 140 ? 1.482 -24.862 1.257 1.00 81.56 140 PRO A C 1
ATOM 1085 O O . PRO A 1 140 ? 0.708 -24.944 0.293 1.00 81.56 140 PRO A O 1
ATOM 1088 N N . PRO A 1 141 ? 2.391 -23.874 1.358 1.00 82.00 141 PRO A N 1
ATOM 1089 C CA . PRO A 1 141 ? 2.547 -22.872 0.319 1.00 82.00 141 PRO A CA 1
ATOM 1090 C C . PRO A 1 141 ? 2.831 -23.574 -1.008 1.00 82.00 141 PRO A C 1
ATOM 1092 O O . PRO A 1 141 ? 3.697 -24.444 -1.094 1.00 82.00 141 PRO A O 1
ATOM 1095 N N . ARG A 1 142 ? 2.076 -23.212 -2.048 1.00 85.56 142 ARG A N 1
ATOM 1096 C CA . ARG A 1 142 ? 2.269 -23.777 -3.383 1.00 85.56 142 ARG A CA 1
ATOM 1097 C C . ARG A 1 142 ? 3.673 -23.431 -3.862 1.00 85.56 142 ARG A C 1
ATOM 1099 O O . ARG A 1 142 ? 3.989 -22.255 -4.039 1.00 85.56 142 ARG A O 1
ATOM 1106 N N . GLU A 1 143 ? 4.486 -24.450 -4.113 1.00 85.69 143 GLU A N 1
ATOM 1107 C CA . GLU A 1 143 ? 5.808 -24.231 -4.681 1.00 85.69 143 GLU A CA 1
ATOM 1108 C C . GLU A 1 143 ? 5.677 -23.638 -6.095 1.00 85.69 143 GLU A C 1
ATOM 1110 O O . GLU A 1 143 ? 4.883 -24.127 -6.913 1.00 85.69 143 GLU A O 1
ATOM 1115 N N . PRO A 1 144 ? 6.409 -22.555 -6.403 1.00 87.25 144 PRO A N 1
ATOM 1116 C CA . PRO A 1 144 ? 6.396 -21.976 -7.734 1.00 87.25 144 PRO A CA 1
ATOM 1117 C C . PRO A 1 144 ? 7.036 -22.948 -8.733 1.00 87.25 144 PRO A C 1
ATOM 1119 O O . PRO A 1 144 ? 8.174 -23.382 -8.573 1.00 87.25 144 PRO A O 1
ATOM 1122 N N . SER A 1 145 ? 6.305 -23.266 -9.800 1.00 91.19 145 SER A N 1
ATOM 1123 C CA . SER A 1 145 ? 6.829 -24.059 -10.913 1.00 91.19 145 SER A CA 1
ATOM 1124 C C . SER A 1 145 ? 7.570 -23.146 -11.883 1.00 91.19 145 SER A C 1
ATOM 1126 O O . SER A 1 145 ? 6.951 -22.336 -12.575 1.00 91.19 145 SER A O 1
ATOM 1128 N N . PHE A 1 146 ? 8.889 -23.293 -11.964 1.00 92.56 146 PHE A N 1
ATOM 1129 C CA . PHE A 1 146 ? 9.729 -22.547 -12.899 1.00 92.56 146 PHE A CA 1
ATOM 1130 C C . PHE A 1 146 ? 10.071 -23.374 -14.140 1.00 92.56 146 PHE A C 1
ATOM 1132 O O . PHE A 1 146 ? 10.113 -24.603 -14.105 1.00 92.56 146 PHE A O 1
ATOM 1139 N N . SER A 1 147 ? 10.350 -22.692 -15.253 1.00 95.44 147 SER A N 1
ATOM 1140 C CA . SER A 1 147 ? 10.914 -23.348 -16.433 1.00 95.44 147 SER A CA 1
ATOM 1141 C C . SER A 1 147 ? 12.335 -23.865 -16.137 1.00 95.44 147 SER A C 1
ATOM 1143 O O . SER A 1 147 ? 13.033 -23.279 -15.305 1.00 95.44 147 SER A O 1
ATOM 1145 N N . PRO A 1 148 ? 12.827 -24.907 -16.836 1.00 94.44 148 PRO A N 1
ATOM 1146 C CA . PRO A 1 148 ? 14.166 -25.458 -16.592 1.00 94.44 148 PRO A CA 1
ATOM 1147 C C . PRO A 1 148 ? 15.302 -24.423 -16.674 1.00 94.44 148 PRO A C 1
ATOM 1149 O O . PRO A 1 148 ? 16.266 -24.495 -15.908 1.00 94.44 148 PRO A O 1
ATOM 1152 N N . ALA A 1 149 ? 15.174 -23.428 -17.561 1.00 93.38 149 ALA A N 1
ATOM 1153 C CA . ALA A 1 149 ? 16.137 -22.335 -17.691 1.00 93.38 149 ALA A CA 1
ATOM 1154 C C . ALA A 1 149 ? 16.170 -21.449 -16.434 1.00 93.38 149 ALA A C 1
ATOM 1156 O O . ALA A 1 149 ? 17.243 -21.170 -15.901 1.00 93.38 149 ALA A O 1
ATOM 1157 N N . LEU A 1 150 ? 14.998 -21.072 -15.911 1.00 94.62 150 LEU A N 1
ATOM 1158 C CA . LEU A 1 150 ? 14.896 -20.294 -14.676 1.00 94.62 150 LEU A CA 1
ATOM 1159 C C . LEU A 1 150 ? 15.395 -21.089 -13.470 1.00 94.62 150 LEU A C 1
ATOM 1161 O O . LEU A 1 150 ? 16.137 -20.546 -12.659 1.00 94.62 150 LEU A O 1
ATOM 1165 N N . THR A 1 151 ? 15.067 -22.378 -13.373 1.00 94.31 151 THR A N 1
ATOM 1166 C CA . THR A 1 151 ? 15.568 -23.245 -12.295 1.00 94.31 151 THR A CA 1
ATOM 1167 C C . THR A 1 151 ? 17.096 -23.321 -12.290 1.00 94.31 151 THR A C 1
ATOM 1169 O O . THR A 1 151 ? 17.717 -23.318 -11.228 1.00 94.31 151 THR A O 1
ATOM 1172 N N . THR A 1 152 ? 17.720 -23.346 -13.471 1.00 93.50 152 THR A N 1
ATOM 1173 C CA . THR A 1 152 ? 19.184 -23.359 -13.610 1.00 93.50 152 THR A CA 1
ATOM 1174 C C . THR A 1 152 ? 19.804 -22.047 -13.127 1.00 93.50 152 THR A C 1
ATOM 1176 O O . THR A 1 152 ? 20.765 -22.069 -12.358 1.00 93.50 152 THR A O 1
ATOM 1179 N N . GLU A 1 153 ? 19.219 -20.905 -13.495 1.00 93.56 153 GLU A N 1
ATOM 1180 C CA . GLU A 1 153 ? 19.672 -19.592 -13.024 1.00 93.56 153 GLU A CA 1
ATOM 1181 C C . GLU A 1 153 ? 19.455 -19.399 -11.522 1.00 93.56 153 GLU A C 1
ATOM 1183 O O . GLU A 1 153 ? 20.348 -18.918 -10.829 1.00 93.56 153 GLU A O 1
ATOM 1188 N N . LEU A 1 154 ? 18.311 -19.832 -10.989 1.00 93.88 154 LEU A N 1
ATOM 1189 C CA . LEU A 1 154 ? 18.041 -19.808 -9.552 1.00 93.88 154 LEU A CA 1
ATOM 1190 C C . LEU A 1 154 ? 19.058 -20.657 -8.784 1.00 93.88 154 LEU A C 1
ATOM 1192 O O . LEU A 1 154 ? 19.560 -20.216 -7.752 1.00 93.88 154 LEU A O 1
ATOM 1196 N N . ARG A 1 155 ? 19.433 -21.831 -9.311 1.00 94.25 155 ARG A N 1
ATOM 1197 C CA . ARG A 1 155 ? 20.492 -22.667 -8.727 1.00 94.25 155 ARG A CA 1
ATOM 1198 C C . ARG A 1 155 ? 21.855 -21.968 -8.764 1.00 94.25 155 ARG A C 1
ATOM 1200 O O . ARG A 1 155 ? 22.559 -22.005 -7.761 1.00 94.25 155 ARG A O 1
ATOM 1207 N N . ARG A 1 156 ? 22.205 -21.295 -9.867 1.00 94.31 156 ARG A N 1
ATOM 1208 C CA . ARG A 1 156 ? 23.445 -20.501 -9.987 1.00 94.31 156 ARG A CA 1
ATOM 1209 C C . ARG A 1 156 ? 23.485 -19.335 -8.992 1.00 94.31 156 ARG A C 1
ATOM 1211 O O . ARG A 1 156 ? 24.524 -19.055 -8.396 1.00 94.31 156 ARG A O 1
ATOM 1218 N N . ILE A 1 157 ? 22.360 -18.640 -8.819 1.00 94.19 157 ILE A N 1
ATOM 1219 C CA . ILE A 1 157 ? 22.220 -17.546 -7.847 1.00 94.19 157 ILE A CA 1
ATOM 1220 C C . ILE A 1 157 ? 22.354 -18.096 -6.424 1.00 94.19 157 ILE A C 1
ATOM 1222 O O . ILE A 1 157 ? 23.083 -17.516 -5.621 1.00 94.19 157 ILE A O 1
ATOM 1226 N N . ALA A 1 158 ? 21.714 -19.231 -6.127 1.00 94.06 158 ALA A N 1
ATOM 1227 C CA . ALA A 1 158 ? 21.823 -19.904 -4.834 1.00 94.06 158 ALA A CA 1
ATOM 1228 C C . ALA A 1 158 ? 23.263 -20.354 -4.532 1.00 94.06 158 ALA A C 1
ATOM 1230 O O . ALA A 1 158 ? 23.711 -20.237 -3.395 1.00 94.06 158 ALA A O 1
ATOM 1231 N N . SER A 1 159 ? 24.016 -20.790 -5.547 1.00 95.06 159 SER A N 1
ATOM 1232 C CA . SER A 1 159 ? 25.447 -21.101 -5.433 1.00 95.06 159 SER A CA 1
ATOM 1233 C C . SER A 1 159 ? 26.358 -19.867 -5.483 1.00 95.06 159 SER A C 1
ATOM 1235 O O . SER A 1 159 ? 27.575 -20.019 -5.591 1.00 95.06 159 SER A O 1
ATOM 1237 N N . GLN A 1 160 ? 25.791 -18.652 -5.449 1.00 92.69 160 GLN A N 1
ATOM 1238 C CA . GLN A 1 160 ? 26.501 -17.365 -5.476 1.00 92.69 160 GLN A CA 1
ATOM 1239 C C . GLN A 1 160 ? 27.528 -17.242 -6.615 1.00 92.69 160 GLN A C 1
ATOM 1241 O O . GLN A 1 160 ? 28.499 -16.493 -6.529 1.00 92.69 160 GLN A O 1
ATOM 1246 N N . THR A 1 161 ? 27.327 -17.979 -7.708 1.00 91.56 161 THR A N 1
ATOM 1247 C CA . THR A 1 161 ? 28.278 -18.013 -8.818 1.00 91.56 161 THR A CA 1
ATOM 1248 C C . THR A 1 161 ? 27.985 -16.835 -9.742 1.00 91.56 161 THR A C 1
ATOM 1250 O O . THR A 1 161 ? 26.870 -16.763 -10.259 1.00 91.56 161 THR A O 1
ATOM 1253 N N . PRO A 1 162 ? 28.914 -15.893 -9.975 1.00 87.94 162 PRO A N 1
ATOM 1254 C CA . PRO A 1 162 ? 28.664 -14.750 -10.849 1.00 87.94 162 PRO A CA 1
ATOM 1255 C C . PRO A 1 162 ? 28.399 -15.202 -12.290 1.00 87.94 162 PRO A C 1
ATOM 1257 O O . PRO A 1 162 ? 28.908 -16.223 -12.749 1.00 87.94 162 PRO A O 1
ATOM 1260 N N . LEU A 1 163 ? 27.570 -14.443 -13.007 1.00 88.94 163 LEU A N 1
ATOM 1261 C CA . LEU A 1 163 ? 27.254 -14.720 -14.408 1.00 88.94 163 LEU A CA 1
ATOM 1262 C C . LEU A 1 163 ? 28.483 -14.377 -15.262 1.00 88.94 163 LEU A C 1
ATOM 1264 O O . LEU A 1 163 ? 29.093 -13.324 -15.061 1.00 88.94 163 LEU A O 1
ATOM 1268 N N . HIS A 1 164 ? 28.863 -15.256 -16.194 1.00 85.38 164 HIS A N 1
ATOM 1269 C CA . HIS A 1 164 ? 29.991 -14.981 -17.081 1.00 85.38 164 HIS A CA 1
ATOM 1270 C C . HIS A 1 164 ? 29.672 -13.739 -17.932 1.00 85.38 164 HIS A C 1
ATOM 1272 O O . HIS A 1 164 ? 28.633 -13.716 -18.598 1.00 85.38 164 HIS A O 1
ATOM 1278 N N . PRO A 1 165 ? 30.526 -12.701 -17.933 1.00 85.88 165 PRO A N 1
ATOM 1279 C CA . PRO A 1 165 ? 30.279 -11.511 -18.733 1.00 85.88 165 PRO A CA 1
ATOM 1280 C C . PRO A 1 165 ? 30.191 -11.886 -20.216 1.00 85.88 165 PRO A C 1
ATOM 1282 O O . PRO A 1 165 ? 30.947 -12.727 -20.708 1.00 85.88 165 PRO A O 1
ATOM 1285 N N . LEU A 1 166 ? 29.255 -11.278 -20.943 1.00 86.56 166 LEU A N 1
ATOM 1286 C CA . LEU A 1 166 ? 29.174 -11.471 -22.387 1.00 86.56 166 LEU A CA 1
ATOM 1287 C C . LEU A 1 166 ? 30.466 -10.942 -23.025 1.00 86.56 166 LEU A C 1
ATOM 1289 O O . LEU A 1 166 ? 30.870 -9.811 -22.762 1.00 86.56 166 LEU A O 1
ATOM 1293 N N . SER A 1 167 ? 31.115 -11.756 -23.856 1.00 85.25 167 SER A N 1
ATOM 1294 C CA . SER A 1 167 ? 32.332 -11.331 -24.548 1.00 85.25 167 SER A CA 1
ATOM 1295 C C . SER A 1 167 ? 32.002 -10.279 -25.609 1.00 85.25 167 SER A C 1
ATOM 1297 O O . SER A 1 167 ? 31.170 -10.514 -26.488 1.00 85.25 167 SER A O 1
ATOM 1299 N N . LEU A 1 168 ? 32.659 -9.119 -25.527 1.00 85.12 168 LEU A N 1
ATOM 1300 C CA . LEU A 1 168 ? 32.499 -8.013 -26.476 1.00 85.12 168 LEU A CA 1
ATOM 1301 C C . LEU A 1 168 ? 33.608 -7.963 -27.537 1.00 85.12 168 LEU A C 1
ATOM 1303 O O . LEU A 1 168 ? 33.532 -7.132 -28.440 1.00 85.12 168 LEU A O 1
ATOM 1307 N N . SER A 1 169 ? 34.571 -8.890 -27.496 1.00 81.81 169 SER A N 1
ATOM 1308 C CA . SER A 1 169 ? 35.754 -8.902 -28.374 1.00 81.81 169 SER A CA 1
ATOM 1309 C C . SER A 1 169 ? 35.423 -8.944 -29.869 1.00 81.81 169 SER A C 1
ATOM 1311 O O . SER A 1 169 ? 36.205 -8.488 -30.696 1.00 81.81 169 SER A O 1
ATOM 1313 N N . ARG A 1 170 ? 34.229 -9.431 -30.234 1.00 80.56 170 ARG A N 1
ATOM 1314 C CA . ARG A 1 170 ? 33.720 -9.428 -31.616 1.00 80.56 170 ARG A CA 1
ATOM 1315 C C . ARG A 1 170 ? 33.518 -8.017 -32.184 1.00 80.56 170 ARG A C 1
ATOM 1317 O O . ARG A 1 170 ? 33.603 -7.834 -33.393 1.00 80.56 170 ARG A O 1
ATOM 1324 N N . TYR A 1 171 ? 33.202 -7.047 -31.330 1.00 81.56 171 TYR A N 1
ATOM 1325 C CA . TYR A 1 171 ? 32.885 -5.671 -31.727 1.00 81.56 171 TYR A CA 1
ATOM 1326 C C . TYR A 1 171 ? 34.054 -4.706 -31.516 1.00 81.56 171 TYR A C 1
ATOM 1328 O O . TYR A 1 171 ? 33.956 -3.537 -31.889 1.00 81.56 171 TYR A O 1
ATOM 1336 N N . GLU A 1 172 ? 35.143 -5.184 -30.919 1.00 81.75 172 GLU A N 1
ATOM 1337 C CA . GLU A 1 172 ? 36.367 -4.416 -30.734 1.00 81.75 172 GLU A CA 1
ATOM 1338 C C . GLU A 1 172 ? 37.107 -4.251 -32.068 1.00 81.75 172 GLU A C 1
ATOM 1340 O O . GLU A 1 172 ? 36.991 -5.078 -32.982 1.00 81.75 172 GLU A O 1
ATOM 1345 N N . SER A 1 173 ? 37.862 -3.158 -32.189 1.00 76.19 173 SER A N 1
ATOM 1346 C CA . SER A 1 173 ? 38.719 -2.897 -33.344 1.00 76.19 173 SER A CA 1
ATOM 1347 C C . SER A 1 173 ? 39.752 -4.012 -33.480 1.00 76.19 173 SER A C 1
ATOM 1349 O O . SER A 1 173 ? 40.554 -4.225 -32.574 1.00 76.19 173 SER A O 1
ATOM 1351 N N . GLN A 1 174 ? 39.724 -4.722 -34.605 1.00 78.75 174 GLN A N 1
ATOM 1352 C CA . GLN A 1 174 ? 40.646 -5.822 -34.860 1.00 78.75 174 GLN A CA 1
ATOM 1353 C C . GLN A 1 174 ? 41.933 -5.286 -35.495 1.00 78.75 174 GLN A C 1
ATOM 1355 O O . GLN A 1 174 ? 41.875 -4.581 -36.503 1.00 78.75 174 GLN A O 1
ATOM 1360 N N . GLU A 1 175 ? 43.084 -5.650 -34.938 1.00 77.69 175 GLU A N 1
ATOM 1361 C CA . GLU A 1 175 ? 44.393 -5.405 -35.549 1.00 77.69 175 GLU A CA 1
ATOM 1362 C C . GLU A 1 175 ? 44.857 -6.655 -36.302 1.00 77.69 175 GLU A C 1
ATOM 1364 O O . GLU A 1 175 ? 44.608 -7.786 -35.873 1.00 77.69 175 GLU A O 1
ATOM 1369 N N . LEU A 1 176 ? 45.525 -6.472 -37.445 1.00 76.00 176 LEU A N 1
ATOM 1370 C CA . LEU A 1 176 ? 46.108 -7.603 -38.161 1.00 76.00 176 LEU A CA 1
ATOM 1371 C C . LEU A 1 176 ? 47.374 -8.080 -37.429 1.00 76.00 176 LEU A C 1
ATOM 1373 O O . LEU A 1 176 ? 48.263 -7.266 -37.172 1.00 76.00 176 LEU A O 1
ATOM 1377 N N . PRO A 1 177 ? 47.507 -9.386 -37.140 1.00 73.69 177 PRO A N 1
ATOM 1378 C CA . PRO A 1 177 ? 48.728 -9.916 -36.553 1.00 73.69 177 PRO A CA 1
ATOM 1379 C C . PRO A 1 177 ? 49.911 -9.816 -37.538 1.00 73.69 177 PRO A C 1
ATOM 1381 O O . PRO A 1 177 ? 49.717 -9.937 -38.750 1.00 73.69 177 PRO A O 1
ATOM 1384 N N . PRO A 1 178 ? 51.150 -9.646 -37.037 1.00 68.81 178 PRO A N 1
ATOM 1385 C CA . PRO A 1 178 ? 52.340 -9.361 -37.852 1.00 68.81 178 PRO A CA 1
ATOM 1386 C C . PRO A 1 178 ? 52.788 -10.520 -38.762 1.00 68.81 178 PRO A C 1
ATOM 1388 O O . PRO A 1 178 ? 53.564 -10.304 -39.687 1.00 68.81 178 PRO A O 1
ATOM 1391 N N . GLN A 1 179 ? 52.308 -11.743 -38.516 1.00 66.31 179 GLN A N 1
ATOM 1392 C CA . GLN A 1 179 ? 52.538 -12.932 -39.343 1.00 66.31 179 GLN A CA 1
ATOM 1393 C C . GLN A 1 179 ? 51.177 -13.434 -39.830 1.00 66.31 179 GLN A C 1
ATOM 1395 O O . GLN A 1 179 ? 50.420 -14.060 -39.085 1.00 66.31 179 GLN A O 1
ATOM 1400 N N . SER A 1 180 ? 50.825 -13.091 -41.064 1.00 62.97 180 SER A N 1
ATOM 1401 C CA . SER A 1 180 ? 49.462 -13.205 -41.575 1.00 62.97 180 SER A CA 1
ATOM 1402 C C . SER A 1 180 ? 49.332 -14.387 -42.545 1.00 62.97 180 SER A C 1
ATOM 1404 O O . SER A 1 180 ? 49.440 -14.262 -43.762 1.00 62.97 180 SER A O 1
ATOM 1406 N N . SER A 1 181 ? 49.091 -15.580 -41.995 1.00 76.75 181 SER A N 1
ATOM 1407 C CA . SER A 1 181 ? 48.635 -16.726 -42.792 1.00 76.75 181 SER A CA 1
ATOM 1408 C C . SER A 1 181 ? 47.147 -16.575 -43.135 1.00 76.75 181 SER A C 1
ATOM 1410 O O . SER A 1 181 ? 46.386 -15.922 -42.416 1.00 76.75 181 SER A O 1
ATOM 1412 N N . SER A 1 182 ? 46.700 -17.198 -44.230 1.00 74.50 182 SER A N 1
ATOM 1413 C CA . SER A 1 182 ? 45.294 -17.107 -44.661 1.00 74.50 182 SER A CA 1
ATOM 1414 C C . SER A 1 182 ? 44.293 -17.594 -43.596 1.00 74.50 182 SER A C 1
ATOM 1416 O O . SER A 1 182 ? 43.181 -17.071 -43.518 1.00 74.50 182 SER A O 1
ATOM 1418 N N . GLU A 1 183 ? 44.697 -18.533 -42.737 1.00 78.81 183 GLU A N 1
ATOM 1419 C CA . GLU A 1 183 ? 43.884 -19.071 -41.639 1.00 78.81 183 GLU A CA 1
ATOM 1420 C C . GLU A 1 183 ? 43.720 -18.078 -40.479 1.00 78.81 183 GLU A C 1
ATOM 1422 O O . GLU A 1 183 ? 42.633 -17.982 -39.913 1.00 78.81 183 GLU A O 1
ATOM 1427 N N . THR A 1 184 ? 44.742 -17.270 -40.182 1.00 79.12 184 THR A N 1
ATOM 1428 C CA . THR A 1 184 ? 44.700 -16.260 -39.109 1.00 79.12 184 THR A CA 1
ATOM 1429 C C . THR A 1 184 ? 43.970 -14.980 -39.541 1.00 79.12 184 THR A C 1
ATOM 1431 O O . THR A 1 184 ? 43.362 -14.297 -38.719 1.00 79.12 184 THR A O 1
ATOM 1434 N N . ILE A 1 185 ? 43.966 -14.659 -40.840 1.00 82.12 185 ILE A N 1
ATOM 1435 C CA . ILE A 1 185 ? 43.322 -13.448 -41.386 1.00 82.12 185 ILE A CA 1
ATOM 1436 C C . ILE A 1 185 ? 41.792 -13.589 -41.467 1.00 82.12 185 ILE A C 1
ATOM 1438 O O . ILE A 1 185 ? 41.062 -12.628 -41.225 1.00 82.12 185 ILE A O 1
ATOM 1442 N N . ARG A 1 186 ? 41.278 -14.778 -41.806 1.00 85.44 186 ARG A N 1
ATOM 1443 C CA . ARG A 1 186 ? 39.832 -15.028 -41.966 1.00 85.44 186 ARG A CA 1
ATOM 1444 C C . ARG A 1 186 ? 38.977 -14.624 -40.752 1.00 85.44 186 ARG A C 1
ATOM 1446 O O . ARG A 1 186 ? 38.002 -13.900 -40.966 1.00 85.44 186 ARG A O 1
ATOM 1453 N N . PRO A 1 187 ? 39.292 -15.027 -39.503 1.00 86.00 187 PRO A N 1
ATOM 1454 C CA . PRO A 1 187 ? 38.492 -14.630 -38.345 1.00 86.00 187 PRO A CA 1
ATOM 1455 C C . PRO A 1 187 ? 38.546 -13.116 -38.095 1.00 86.00 187 PRO A C 1
ATOM 1457 O O . PRO A 1 187 ? 37.506 -12.511 -37.841 1.00 86.00 187 PRO A O 1
ATOM 1460 N N . VAL A 1 188 ? 39.717 -12.491 -38.267 1.00 85.25 188 VAL A N 1
ATOM 1461 C CA . VAL A 1 188 ? 39.918 -11.034 -38.148 1.00 85.25 188 VAL A CA 1
ATOM 1462 C C . VAL A 1 188 ? 39.037 -10.273 -39.143 1.00 85.25 188 VAL A C 1
ATOM 1464 O O . VAL A 1 188 ? 38.310 -9.362 -38.749 1.00 85.25 188 VAL A O 1
ATOM 1467 N N . LEU A 1 189 ? 39.024 -10.686 -40.415 1.00 87.06 189 LEU A N 1
ATOM 1468 C CA . LEU A 1 189 ? 38.165 -10.089 -41.443 1.00 87.06 189 LEU A CA 1
ATOM 1469 C C . LEU A 1 189 ? 36.678 -10.302 -41.151 1.00 87.06 189 LEU A C 1
ATOM 1471 O O . LEU A 1 189 ? 35.881 -9.387 -41.342 1.00 87.06 189 LEU A O 1
ATOM 1475 N N . SER A 1 190 ? 36.299 -11.489 -40.671 1.00 88.31 190 SER A N 1
ATOM 1476 C CA . SER A 1 190 ? 34.906 -11.773 -40.321 1.00 88.31 190 SER A CA 1
ATOM 1477 C C . SER A 1 190 ? 34.413 -10.882 -39.173 1.00 88.31 190 SER A C 1
ATOM 1479 O O . SER A 1 190 ? 33.345 -10.283 -39.281 1.00 88.31 190 SER A O 1
ATOM 1481 N N . ASN A 1 191 ? 35.224 -10.692 -38.125 1.00 88.25 191 ASN A N 1
ATOM 1482 C CA . ASN A 1 191 ? 34.925 -9.780 -37.021 1.00 88.25 191 ASN A CA 1
ATOM 1483 C C . ASN A 1 191 ? 34.888 -8.316 -37.484 1.00 88.25 191 ASN A C 1
ATOM 1485 O O . ASN A 1 191 ? 33.983 -7.580 -37.097 1.00 88.25 191 ASN A O 1
ATOM 1489 N N . ALA A 1 192 ? 35.813 -7.898 -38.355 1.00 88.62 192 ALA A N 1
ATOM 1490 C CA . ALA A 1 192 ? 35.819 -6.554 -38.933 1.00 88.62 192 ALA A CA 1
ATOM 1491 C C . ALA A 1 192 ? 34.571 -6.280 -39.792 1.00 88.62 192 ALA A C 1
ATOM 1493 O O . ALA A 1 192 ? 33.996 -5.195 -39.734 1.00 88.62 192 ALA A O 1
ATOM 1494 N N . TYR A 1 193 ? 34.103 -7.270 -40.557 1.00 90.44 193 TYR A N 1
ATOM 1495 C CA . TYR A 1 193 ? 32.859 -7.151 -41.316 1.00 90.44 193 TYR A CA 1
ATOM 1496 C C . TYR A 1 193 ? 31.641 -7.046 -40.391 1.00 90.44 193 TYR A C 1
ATOM 1498 O O . TYR A 1 193 ? 30.768 -6.206 -40.605 1.00 90.44 193 TYR A O 1
ATOM 1506 N N . VAL A 1 194 ? 31.599 -7.852 -39.324 1.00 90.81 194 VAL A N 1
ATOM 1507 C CA . VAL A 1 194 ? 30.530 -7.788 -38.317 1.00 90.81 194 VAL A CA 1
ATOM 1508 C C . VAL A 1 194 ? 30.500 -6.426 -37.621 1.00 90.81 194 VAL A C 1
ATOM 1510 O O . VAL A 1 194 ? 29.422 -5.845 -37.475 1.00 90.81 194 VAL A O 1
ATOM 1513 N N . SER A 1 195 ? 31.651 -5.885 -37.216 1.00 90.50 195 SER A N 1
ATOM 1514 C CA . SER A 1 195 ? 31.715 -4.570 -36.573 1.00 90.50 195 SER A CA 1
ATOM 1515 C C . SER A 1 195 ? 31.317 -3.447 -37.537 1.00 90.50 195 SER A C 1
ATOM 1517 O O . SER A 1 195 ? 30.541 -2.571 -37.153 1.00 90.50 195 SER A O 1
ATOM 1519 N N . ALA A 1 196 ? 31.734 -3.513 -38.806 1.00 91.00 196 ALA A N 1
ATOM 1520 C CA . ALA A 1 196 ? 31.315 -2.569 -39.842 1.00 91.00 196 ALA A CA 1
ATOM 1521 C C . ALA A 1 196 ? 29.794 -2.601 -40.081 1.00 91.00 196 ALA A C 1
ATOM 1523 O O . ALA A 1 196 ? 29.148 -1.551 -40.094 1.00 91.00 196 ALA A O 1
ATOM 1524 N N . ALA A 1 197 ? 29.201 -3.793 -40.202 1.00 92.62 197 ALA A N 1
ATOM 1525 C CA . ALA A 1 197 ? 27.757 -3.958 -40.366 1.00 92.62 197 ALA A CA 1
ATOM 1526 C C . ALA A 1 197 ? 26.975 -3.433 -39.147 1.00 92.62 197 ALA A C 1
ATOM 1528 O O . ALA A 1 197 ? 25.966 -2.739 -39.300 1.00 92.62 197 ALA A O 1
ATOM 1529 N N . TYR A 1 198 ? 27.465 -3.697 -37.930 1.00 92.69 198 TYR A N 1
ATOM 1530 C CA . TYR A 1 198 ? 26.881 -3.158 -36.702 1.00 92.69 198 TYR A CA 1
ATOM 1531 C C . TYR A 1 198 ? 26.927 -1.625 -36.665 1.00 92.69 198 TYR A C 1
ATOM 1533 O O . TYR A 1 198 ? 25.925 -0.993 -36.333 1.00 92.69 198 TYR A O 1
ATOM 1541 N N . LEU A 1 199 ? 28.054 -1.008 -37.034 1.00 92.38 199 LEU A N 1
ATOM 1542 C CA . LEU A 1 199 ? 28.177 0.452 -37.079 1.00 92.38 199 LEU A CA 1
ATOM 1543 C C . LEU A 1 199 ? 27.254 1.078 -38.131 1.00 92.38 199 LEU A C 1
ATOM 1545 O O . LEU A 1 199 ? 26.651 2.116 -37.859 1.00 92.38 199 LEU A O 1
ATOM 1549 N N . ALA A 1 200 ? 27.077 0.435 -39.288 1.00 95.44 200 ALA A N 1
ATOM 1550 C CA . ALA A 1 200 ? 26.114 0.876 -40.295 1.00 95.44 200 ALA A CA 1
ATOM 1551 C C . ALA A 1 200 ? 24.673 0.858 -39.747 1.00 95.44 200 ALA A C 1
ATOM 1553 O O . ALA A 1 200 ? 23.971 1.867 -39.820 1.00 95.44 200 ALA A O 1
ATOM 1554 N N . SER A 1 201 ? 24.266 -0.247 -39.110 1.00 96.81 201 SER A N 1
ATOM 1555 C CA . SER A 1 201 ? 22.962 -0.362 -38.438 1.00 96.81 201 SER A CA 1
ATOM 1556 C C . SER A 1 201 ? 22.801 0.671 -37.314 1.00 96.81 201 SER A C 1
ATOM 1558 O O . SER A 1 201 ? 21.764 1.325 -37.198 1.00 96.81 201 SER A O 1
ATOM 1560 N N . ARG A 1 202 ? 23.849 0.897 -36.512 1.00 95.88 202 ARG A N 1
ATOM 1561 C CA . ARG A 1 202 ? 23.860 1.915 -35.456 1.00 95.88 202 ARG A CA 1
ATOM 1562 C C . ARG A 1 202 ? 23.660 3.319 -36.018 1.00 95.88 202 ARG A C 1
ATOM 1564 O O . ARG A 1 202 ? 22.888 4.071 -35.437 1.00 95.88 202 ARG A O 1
ATOM 1571 N N . ASN A 1 203 ? 24.319 3.673 -37.117 1.00 97.56 203 ASN A N 1
ATOM 1572 C CA . ASN A 1 203 ? 24.153 4.984 -37.746 1.00 97.56 203 ASN A CA 1
ATOM 1573 C C . ASN A 1 203 ? 22.723 5.183 -38.255 1.00 97.56 203 ASN A C 1
ATOM 1575 O O . ASN A 1 203 ? 22.152 6.250 -38.049 1.00 97.56 203 ASN A O 1
ATOM 1579 N N . GLN A 1 204 ? 22.113 4.146 -38.835 1.00 97.62 204 GLN A N 1
ATOM 1580 C CA . GLN A 1 204 ? 20.701 4.183 -39.217 1.00 97.62 204 GLN A CA 1
ATOM 1581 C C . GLN A 1 204 ? 19.787 4.382 -37.996 1.00 97.62 204 GLN A C 1
ATOM 1583 O O . GLN A 1 204 ? 18.894 5.226 -38.023 1.00 97.62 204 GLN A O 1
ATOM 1588 N N . ASN A 1 205 ? 20.036 3.660 -36.900 1.00 97.50 205 ASN A N 1
ATOM 1589 C CA . ASN A 1 205 ? 19.266 3.806 -35.663 1.00 97.50 205 ASN A CA 1
ATOM 1590 C C . ASN A 1 205 ? 19.444 5.189 -35.022 1.00 97.50 205 ASN A C 1
ATOM 1592 O O . ASN A 1 205 ? 18.480 5.748 -34.507 1.00 97.50 205 ASN A O 1
ATOM 1596 N N . LEU A 1 206 ? 20.655 5.754 -35.061 1.00 97.94 206 LEU A N 1
ATOM 1597 C CA . LEU A 1 206 ? 20.926 7.110 -34.582 1.00 97.94 206 LEU A CA 1
ATOM 1598 C C . LEU A 1 206 ? 20.221 8.155 -35.445 1.00 97.94 206 LEU A C 1
ATOM 1600 O O . LEU A 1 206 ? 19.615 9.058 -34.888 1.00 97.94 206 LEU A O 1
ATOM 1604 N N . ALA A 1 207 ? 20.198 7.987 -36.768 1.00 97.56 207 ALA A N 1
ATOM 1605 C CA . ALA A 1 207 ? 19.441 8.873 -37.647 1.00 97.56 207 ALA A CA 1
ATOM 1606 C C . ALA A 1 207 ? 17.937 8.854 -37.314 1.00 97.56 207 ALA A C 1
ATOM 1608 O O . ALA A 1 207 ? 17.320 9.910 -37.213 1.00 97.56 207 ALA A O 1
ATOM 1609 N N . LEU A 1 208 ? 17.357 7.673 -37.065 1.00 97.94 208 LEU A N 1
ATOM 1610 C CA . LEU A 1 208 ? 15.961 7.551 -36.617 1.00 97.94 208 LEU A CA 1
ATOM 1611 C C . LEU A 1 208 ? 15.731 8.159 -35.225 1.00 97.94 208 LEU A C 1
ATOM 1613 O O . LEU A 1 208 ? 14.671 8.728 -34.952 1.00 97.94 208 LEU A O 1
ATOM 1617 N N . LEU A 1 209 ? 16.709 8.033 -34.327 1.00 97.56 209 LEU A N 1
ATOM 1618 C CA . LEU A 1 209 ? 16.644 8.626 -32.996 1.00 97.56 209 LEU A CA 1
ATOM 1619 C C . LEU A 1 209 ? 16.727 10.155 -33.059 1.00 97.56 209 LEU A C 1
ATOM 1621 O O . LEU A 1 209 ? 16.005 10.824 -32.324 1.00 97.56 209 LEU A O 1
ATOM 1625 N N . ASP A 1 210 ? 17.547 10.711 -33.944 1.00 97.25 210 ASP A N 1
ATOM 1626 C CA . ASP A 1 210 ? 17.670 12.155 -34.129 1.00 97.25 210 ASP A CA 1
ATOM 1627 C C . ASP A 1 210 ? 16.383 12.750 -34.721 1.00 97.25 210 ASP A C 1
ATOM 1629 O O . ASP A 1 210 ? 15.953 13.827 -34.303 1.00 97.25 210 ASP A O 1
ATOM 1633 N N . THR A 1 211 ? 15.710 12.035 -35.632 1.00 97.69 211 THR A N 1
ATOM 1634 C CA . THR A 1 211 ? 14.454 12.507 -36.237 1.00 97.69 211 THR A CA 1
ATOM 1635 C C . THR A 1 211 ? 13.236 12.341 -35.323 1.00 97.69 211 THR A C 1
ATOM 1637 O O . THR A 1 211 ? 12.375 13.224 -35.275 1.00 97.69 211 THR A O 1
ATOM 1640 N N . HIS A 1 212 ? 13.127 11.227 -34.589 1.00 97.56 212 HIS A N 1
ATOM 1641 C CA . HIS A 1 212 ? 11.903 10.879 -33.848 1.00 97.56 212 HIS A CA 1
ATOM 1642 C C . HIS A 1 212 ? 12.070 10.794 -32.331 1.00 97.56 212 HIS A C 1
ATOM 1644 O O . HIS A 1 212 ? 11.072 10.826 -31.609 1.00 97.56 212 HIS A O 1
ATOM 1650 N N . GLY A 1 213 ? 13.296 10.720 -31.817 1.00 97.25 213 GLY A N 1
ATOM 1651 C CA . GLY A 1 213 ? 13.567 10.482 -30.400 1.00 97.25 213 GLY A CA 1
ATOM 1652 C C . GLY A 1 213 ? 12.998 11.562 -29.487 1.00 97.25 213 GLY A C 1
ATOM 1653 O O . GLY A 1 213 ? 12.390 11.241 -28.467 1.00 97.25 213 GLY A O 1
ATOM 1654 N N . ALA A 1 214 ? 13.119 12.837 -29.870 1.00 97.25 214 ALA A N 1
ATOM 1655 C CA . ALA A 1 214 ? 12.555 13.943 -29.095 1.00 97.25 214 ALA A CA 1
ATOM 1656 C C . ALA A 1 214 ? 11.021 13.850 -28.993 1.00 97.25 214 ALA A C 1
ATOM 1658 O O . ALA A 1 214 ? 10.466 13.975 -27.902 1.00 97.25 214 ALA A O 1
ATOM 1659 N N . HIS A 1 215 ? 10.341 13.568 -30.108 1.00 97.56 215 HIS A N 1
ATOM 1660 C CA . HIS A 1 215 ? 8.884 13.432 -30.150 1.00 97.56 215 HIS A CA 1
ATOM 1661 C C . HIS A 1 215 ? 8.394 12.207 -29.367 1.00 97.56 215 HIS A C 1
ATOM 1663 O O . HIS A 1 215 ? 7.479 12.328 -28.553 1.00 97.56 215 HIS A O 1
ATOM 1669 N N . ALA A 1 216 ? 9.036 11.048 -29.548 1.00 97.81 216 ALA A N 1
ATOM 1670 C CA . ALA A 1 216 ? 8.711 9.830 -28.807 1.00 97.81 216 ALA A CA 1
ATOM 1671 C C . ALA A 1 216 ? 8.904 10.019 -27.294 1.00 97.81 216 ALA A C 1
ATOM 1673 O O . ALA A 1 216 ? 8.083 9.568 -26.494 1.00 97.81 216 ALA A O 1
ATOM 1674 N N . TRP A 1 217 ? 9.956 10.739 -26.894 1.00 97.12 217 TRP A N 1
ATOM 1675 C CA . TRP A 1 217 ? 10.211 11.049 -25.491 1.00 97.12 217 TRP A CA 1
ATOM 1676 C C . TRP A 1 217 ? 9.144 11.978 -24.894 1.00 97.12 217 TRP A C 1
ATOM 1678 O O . TRP A 1 217 ? 8.677 11.736 -23.781 1.00 97.12 217 TRP A O 1
ATOM 1688 N N . LEU A 1 218 ? 8.705 13.005 -25.629 1.00 98.06 218 LEU A N 1
ATOM 1689 C CA . LEU A 1 218 ? 7.623 13.890 -25.184 1.00 98.06 218 LEU A CA 1
ATOM 1690 C C . LEU A 1 218 ? 6.287 13.149 -25.040 1.00 98.06 218 LEU A C 1
ATOM 1692 O O . LEU A 1 218 ? 5.606 13.329 -24.033 1.00 98.06 218 LEU A O 1
ATOM 1696 N N . LEU A 1 219 ? 5.945 12.277 -25.991 1.00 98.25 219 LEU A N 1
ATOM 1697 C CA . LEU A 1 219 ? 4.738 11.451 -25.914 1.00 98.25 219 LEU A CA 1
ATOM 1698 C C . LEU A 1 219 ? 4.788 10.478 -24.728 1.00 98.25 219 LEU A C 1
ATOM 1700 O O . LEU A 1 219 ? 3.817 10.333 -23.989 1.00 98.25 219 LEU A O 1
ATOM 1704 N N . SER A 1 220 ? 5.942 9.849 -24.501 1.00 98.19 220 SER A N 1
ATOM 1705 C CA . SER A 1 220 ? 6.163 8.989 -23.336 1.00 98.19 220 SER A CA 1
ATOM 1706 C C . SER A 1 220 ? 5.958 9.758 -22.025 1.00 98.19 220 SER A C 1
ATOM 1708 O O . SER A 1 220 ? 5.249 9.278 -21.142 1.00 98.19 220 SER A O 1
ATOM 1710 N N . ASN A 1 221 ? 6.489 10.982 -21.913 1.00 98.25 221 ASN A N 1
ATOM 1711 C CA . ASN A 1 221 ? 6.245 11.824 -20.738 1.00 98.25 221 ASN A CA 1
ATOM 1712 C C . ASN A 1 221 ? 4.762 12.159 -20.561 1.00 98.25 221 ASN A C 1
ATOM 1714 O O . ASN A 1 221 ? 4.276 12.104 -19.438 1.00 98.25 221 ASN A O 1
ATOM 1718 N N . TYR A 1 222 ? 4.041 12.467 -21.642 1.00 98.25 222 TYR A N 1
ATOM 1719 C CA . TYR A 1 222 ? 2.604 12.742 -21.582 1.00 98.25 222 TYR A CA 1
ATOM 1720 C C . TYR A 1 222 ? 1.825 11.559 -20.980 1.00 98.25 222 TYR A C 1
ATOM 1722 O O . TYR A 1 222 ? 1.047 11.743 -20.044 1.00 98.25 222 TYR A O 1
ATOM 1730 N N . HIS A 1 223 ? 2.099 10.332 -21.431 1.00 98.25 223 HIS A N 1
ATOM 1731 C CA . HIS A 1 223 ? 1.467 9.130 -20.873 1.00 98.25 223 HIS A CA 1
ATOM 1732 C C . HIS A 1 223 ? 1.875 8.843 -19.421 1.00 98.25 223 HIS A C 1
ATOM 1734 O O . HIS A 1 223 ? 1.068 8.341 -18.631 1.00 98.25 223 HIS A O 1
ATOM 1740 N N . LEU A 1 224 ? 3.118 9.163 -19.042 1.00 98.44 224 LEU A N 1
ATOM 1741 C CA . LEU A 1 224 ? 3.573 9.054 -17.655 1.00 98.44 224 LEU A CA 1
ATOM 1742 C C . LEU A 1 224 ? 2.863 10.065 -16.749 1.00 98.44 224 LEU A C 1
ATOM 1744 O O . LEU A 1 224 ? 2.448 9.705 -15.650 1.00 98.44 224 LEU A O 1
ATOM 1748 N N . GLU A 1 225 ? 2.679 11.303 -17.207 1.00 98.31 225 GLU A N 1
ATOM 1749 C CA . GLU A 1 225 ? 1.929 12.329 -16.478 1.00 98.31 225 GLU A CA 1
ATOM 1750 C C . GLU A 1 225 ? 0.450 11.961 -16.333 1.00 98.31 225 GLU A C 1
ATOM 1752 O O . GLU A 1 225 ? -0.135 12.165 -15.271 1.00 98.31 225 GLU A O 1
ATOM 1757 N N . GLU A 1 226 ? -0.162 11.394 -17.371 1.00 98.44 226 GLU A N 1
ATOM 1758 C CA . GLU A 1 226 ? -1.528 10.874 -17.309 1.00 98.44 226 GLU A CA 1
ATOM 1759 C C . GLU A 1 226 ? -1.653 9.726 -16.300 1.00 98.44 226 GLU A C 1
ATOM 1761 O O . GLU A 1 226 ? -2.546 9.741 -15.450 1.00 98.44 226 GLU A O 1
ATOM 1766 N N . SER A 1 227 ? -0.733 8.760 -16.349 1.00 98.31 227 SER A N 1
ATOM 1767 C CA . SER A 1 227 ? -0.717 7.627 -15.418 1.00 98.31 227 SER A CA 1
ATOM 1768 C C . SER A 1 227 ? -0.510 8.083 -13.975 1.00 98.31 227 SER A C 1
ATOM 1770 O O . SER A 1 227 ? -1.179 7.582 -13.075 1.00 98.31 227 SER A O 1
ATOM 1772 N N . LEU A 1 228 ? 0.361 9.072 -13.755 1.00 98.44 228 LEU A N 1
ATOM 1773 C CA . LEU A 1 228 ? 0.561 9.690 -12.448 1.00 98.44 228 LEU A CA 1
ATOM 1774 C C . LEU A 1 228 ? -0.728 10.353 -11.953 1.00 98.44 228 LEU A C 1
ATOM 1776 O O . LEU A 1 228 ? -1.165 10.061 -10.845 1.00 98.44 228 LEU A O 1
ATOM 1780 N N . LYS A 1 229 ? -1.385 11.170 -12.786 1.00 98.44 229 LYS A N 1
ATOM 1781 C CA . LYS A 1 229 ? -2.657 11.818 -12.426 1.00 98.44 229 LYS A CA 1
ATOM 1782 C C . LYS A 1 229 ? -3.752 10.802 -12.113 1.00 98.44 229 LYS A C 1
ATOM 1784 O O . LYS A 1 229 ? -4.564 11.049 -11.229 1.00 98.44 229 LYS A O 1
ATOM 1789 N N . ARG A 1 230 ? -3.799 9.676 -12.831 1.00 98.38 230 ARG A N 1
ATOM 1790 C CA . ARG A 1 230 ? -4.751 8.591 -12.561 1.00 98.38 230 ARG A CA 1
ATOM 1791 C C . ARG A 1 230 ? -4.522 7.992 -11.172 1.00 98.38 230 ARG A C 1
ATOM 1793 O O . ARG A 1 230 ? -5.446 8.002 -10.371 1.00 98.38 230 ARG A O 1
ATOM 1800 N N . VAL A 1 231 ? -3.292 7.579 -10.864 1.00 98.50 231 VAL A N 1
ATOM 1801 C CA . VAL A 1 231 ? -2.953 6.990 -9.555 1.00 98.50 231 VAL A CA 1
ATOM 1802 C C . VAL A 1 231 ? -3.142 7.996 -8.413 1.00 98.50 231 VAL A C 1
ATOM 1804 O O . VAL A 1 231 ? -3.584 7.631 -7.330 1.00 98.50 231 VAL A O 1
ATOM 1807 N N . GLU A 1 232 ? -2.850 9.281 -8.634 1.00 98.50 232 GLU A N 1
ATOM 1808 C CA . GLU A 1 232 ? -3.098 10.326 -7.632 1.00 98.50 232 GLU A CA 1
ATOM 1809 C C . GLU A 1 232 ? -4.590 10.527 -7.341 1.00 98.50 232 GLU A C 1
ATOM 1811 O O . GLU A 1 232 ? -4.949 10.750 -6.183 1.00 98.50 232 GLU A O 1
ATOM 1816 N N . ARG A 1 233 ? -5.456 10.423 -8.358 1.00 98.56 233 ARG A N 1
ATOM 1817 C CA . ARG A 1 233 ? -6.915 10.460 -8.169 1.00 98.56 233 ARG A CA 1
ATOM 1818 C C . ARG A 1 233 ? -7.407 9.232 -7.419 1.00 98.56 233 ARG A C 1
ATOM 1820 O O . ARG A 1 233 ? -8.074 9.397 -6.411 1.00 98.56 233 ARG A O 1
ATOM 1827 N N . GLU A 1 234 ? -6.998 8.036 -7.839 1.00 98.44 234 GLU A N 1
ATOM 1828 C CA . GLU A 1 234 ? -7.349 6.785 -7.153 1.00 98.44 234 GLU A CA 1
ATOM 1829 C C . GLU A 1 234 ? -6.928 6.826 -5.676 1.00 98.44 234 GLU A C 1
ATOM 1831 O O . GLU A 1 234 ? -7.707 6.489 -4.789 1.00 98.44 234 GLU A O 1
ATOM 1836 N N . LEU A 1 235 ? -5.728 7.336 -5.381 1.00 98.44 235 LEU A N 1
ATOM 1837 C CA . LEU A 1 235 ? -5.266 7.528 -4.006 1.00 98.44 235 LEU A CA 1
ATOM 1838 C C . LEU A 1 235 ? -6.141 8.520 -3.225 1.00 98.44 235 LEU A C 1
ATOM 1840 O O . LEU A 1 235 ? -6.375 8.316 -2.034 1.00 98.44 235 LEU A O 1
ATOM 1844 N N . ALA A 1 236 ? -6.565 9.619 -3.850 1.00 98.38 236 ALA A N 1
ATOM 1845 C CA . ALA A 1 236 ? -7.435 10.602 -3.212 1.00 98.38 236 ALA A CA 1
ATOM 1846 C C . ALA A 1 236 ? -8.836 10.029 -2.946 1.00 98.38 236 ALA A C 1
ATOM 1848 O O . ALA A 1 236 ? -9.377 10.238 -1.861 1.00 98.38 236 ALA A O 1
ATOM 1849 N N . ASP A 1 237 ? -9.377 9.262 -3.890 1.00 98.50 237 ASP A N 1
ATOM 1850 C CA . ASP A 1 237 ? -10.683 8.617 -3.776 1.00 98.50 237 ASP A CA 1
ATOM 1851 C C . ASP A 1 237 ? -10.686 7.561 -2.668 1.00 98.50 237 ASP A C 1
ATOM 1853 O O . ASP A 1 237 ? -11.532 7.619 -1.778 1.00 98.50 237 ASP A O 1
ATOM 1857 N N . VAL A 1 238 ? -9.682 6.678 -2.632 1.00 98.38 238 VAL A N 1
ATOM 1858 C CA . VAL A 1 238 ? -9.542 5.666 -1.570 1.00 98.38 238 VAL A CA 1
ATOM 1859 C C . VAL A 1 238 ? -9.366 6.315 -0.196 1.00 98.38 238 VAL A C 1
ATOM 1861 O O . VAL A 1 238 ? -9.912 5.832 0.794 1.00 98.38 238 VAL A O 1
ATOM 1864 N N . LYS A 1 239 ? -8.636 7.434 -0.104 1.00 98.38 239 LYS A N 1
ATOM 1865 C CA . LYS A 1 239 ? -8.517 8.185 1.157 1.00 98.38 239 LYS A CA 1
ATOM 1866 C C . LYS A 1 239 ? -9.851 8.764 1.606 1.00 98.38 239 LYS A C 1
ATOM 1868 O O . LYS A 1 239 ? -10.192 8.622 2.774 1.00 98.38 239 LYS A O 1
ATOM 1873 N N . ARG A 1 240 ? -10.613 9.363 0.689 1.00 98.38 240 ARG A N 1
ATOM 1874 C CA . ARG A 1 240 ? -11.956 9.872 0.986 1.00 98.38 240 ARG A CA 1
ATOM 1875 C C . ARG A 1 240 ? -12.868 8.745 1.469 1.00 98.38 240 ARG A C 1
ATOM 1877 O O . ARG A 1 240 ? -13.541 8.906 2.478 1.00 98.38 240 ARG A O 1
ATOM 1884 N N . GLU A 1 241 ? -12.858 7.598 0.797 1.00 98.19 241 GLU A N 1
ATOM 1885 C CA . GLU A 1 241 ? -13.647 6.430 1.204 1.00 98.19 241 GLU A CA 1
ATOM 1886 C C . GLU A 1 241 ? -13.238 5.917 2.589 1.00 98.19 241 GLU A C 1
ATOM 1888 O O . GLU A 1 241 ? -14.099 5.648 3.428 1.00 98.19 241 GLU A O 1
ATOM 1893 N N . MET A 1 242 ? -11.934 5.830 2.865 1.00 98.06 242 MET A N 1
ATOM 1894 C CA . MET A 1 242 ? -11.413 5.477 4.186 1.00 98.06 242 MET A CA 1
ATOM 1895 C C . MET A 1 242 ? -11.910 6.455 5.261 1.00 98.06 242 MET A C 1
ATOM 1897 O O . MET A 1 242 ? -12.383 6.016 6.311 1.00 98.06 242 MET A O 1
ATOM 1901 N N . ASP A 1 243 ? -11.840 7.760 4.996 1.00 97.69 243 ASP A N 1
ATOM 1902 C CA . ASP A 1 243 ? -12.285 8.800 5.925 1.00 97.69 243 ASP A CA 1
ATOM 1903 C C . ASP A 1 243 ? -13.801 8.733 6.163 1.00 97.69 243 ASP A C 1
ATOM 1905 O O .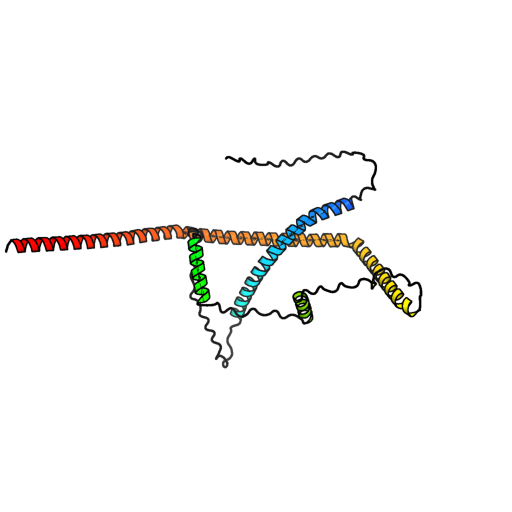 ASP A 1 243 ? -14.245 8.815 7.306 1.00 97.69 243 ASP A O 1
ATOM 1909 N N . GLU A 1 244 ? -14.603 8.485 5.125 1.00 98.06 244 GLU A N 1
ATOM 1910 C CA . GLU A 1 244 ? -16.053 8.276 5.237 1.00 98.06 244 GLU A CA 1
ATOM 1911 C C . GLU A 1 244 ? -16.395 7.038 6.076 1.00 98.06 244 GLU A C 1
ATOM 1913 O O . GLU A 1 244 ? -17.290 7.079 6.927 1.00 98.06 244 GLU A O 1
ATOM 1918 N N . VAL A 1 245 ? -15.679 5.925 5.874 1.00 96.75 245 VAL A N 1
ATOM 1919 C CA . VAL A 1 245 ? -15.855 4.718 6.690 1.00 96.75 245 VAL A CA 1
ATOM 1920 C C . VAL A 1 245 ? -15.480 4.990 8.144 1.00 96.75 245 VAL A C 1
ATOM 1922 O O . VAL A 1 245 ? -16.233 4.595 9.036 1.00 96.75 245 VAL A O 1
ATOM 1925 N N . ASN A 1 246 ? -14.360 5.666 8.393 1.00 95.12 246 ASN A N 1
ATOM 1926 C CA . ASN A 1 246 ? -13.899 5.992 9.740 1.00 95.12 246 ASN A CA 1
ATOM 1927 C C . ASN A 1 246 ? -14.856 6.953 10.451 1.00 95.12 246 ASN A C 1
ATOM 1929 O O . ASN A 1 246 ? -15.234 6.689 11.589 1.00 95.12 246 ASN A O 1
ATOM 1933 N N . ALA A 1 247 ? -15.330 8.001 9.773 1.00 95.88 247 ALA A N 1
ATOM 1934 C CA . ALA A 1 247 ? -16.322 8.928 10.311 1.00 95.88 247 ALA A CA 1
ATOM 1935 C C . ALA A 1 247 ? -17.634 8.209 10.655 1.00 95.88 247 ALA A C 1
ATOM 1937 O O . ALA A 1 247 ? -18.174 8.371 11.747 1.00 95.88 247 ALA A O 1
ATOM 1938 N N . ARG A 1 248 ? -18.117 7.332 9.766 1.00 94.94 248 ARG A N 1
ATOM 1939 C CA . ARG A 1 248 ? -19.315 6.524 10.024 1.00 94.94 248 ARG A CA 1
ATOM 1940 C C . ARG A 1 248 ? -19.127 5.550 11.190 1.00 94.94 248 ARG A C 1
ATOM 1942 O O . ARG A 1 248 ? -20.075 5.326 11.936 1.00 94.94 248 ARG A O 1
ATOM 1949 N N . ARG A 1 249 ? -17.939 4.954 11.349 1.00 92.88 249 ARG A N 1
ATOM 1950 C CA . ARG A 1 249 ? -17.611 4.100 12.506 1.00 92.88 249 ARG A CA 1
ATOM 1951 C C . ARG A 1 249 ? -17.595 4.909 13.799 1.00 92.88 249 ARG A C 1
ATOM 1953 O O . ARG A 1 249 ? -18.214 4.477 14.763 1.00 92.88 249 ARG A O 1
ATOM 1960 N N . ALA A 1 250 ? -16.949 6.073 13.791 1.00 93.12 250 ALA A N 1
ATOM 1961 C CA . ALA A 1 250 ? -16.880 6.960 14.944 1.00 93.12 250 ALA A CA 1
ATOM 1962 C C . ALA A 1 250 ? -18.277 7.415 15.389 1.00 93.12 250 ALA A C 1
ATOM 1964 O O . ALA A 1 250 ? -18.598 7.291 16.564 1.00 93.12 250 ALA A O 1
ATOM 1965 N N . HIS A 1 251 ? -19.137 7.844 14.457 1.00 94.25 251 HIS A N 1
ATOM 1966 C CA . HIS A 1 251 ? -20.513 8.236 14.781 1.00 94.25 251 HIS A CA 1
ATOM 1967 C C . HIS A 1 251 ? -21.320 7.095 15.399 1.00 94.25 251 HIS A C 1
ATOM 1969 O O . HIS A 1 251 ? -21.875 7.271 16.473 1.00 94.25 251 HIS A O 1
ATOM 1975 N N . ARG A 1 252 ? -21.307 5.899 14.792 1.00 91.75 252 ARG A N 1
ATOM 1976 C CA . ARG A 1 252 ? -22.024 4.736 15.349 1.00 91.75 252 ARG A CA 1
ATOM 1977 C C . ARG A 1 252 ? -21.577 4.380 16.764 1.00 91.75 252 ARG A C 1
ATOM 1979 O O . ARG A 1 252 ? -22.390 3.922 17.553 1.00 91.75 252 ARG A O 1
ATOM 1986 N N . GLN A 1 253 ? -20.289 4.535 17.059 1.00 92.19 253 GLN A N 1
ATOM 1987 C CA . GLN A 1 253 ? -19.761 4.265 18.391 1.00 92.19 253 GLN A CA 1
ATOM 1988 C C . GLN A 1 253 ? -20.148 5.372 19.377 1.00 92.19 253 GLN A C 1
ATOM 1990 O O . GLN A 1 253 ? -20.639 5.074 20.460 1.00 92.19 253 GLN A O 1
ATOM 1995 N N . GLU A 1 254 ? -20.016 6.642 18.996 1.00 91.12 254 GLU A N 1
ATOM 1996 C CA . GLU A 1 254 ? -20.406 7.758 19.864 1.00 91.12 254 GLU A CA 1
ATOM 1997 C C . GLU A 1 254 ? -21.912 7.743 20.188 1.00 91.12 254 GLU A C 1
ATOM 1999 O O . GLU A 1 254 ? -22.282 8.010 21.329 1.00 91.12 254 GLU A O 1
ATOM 2004 N N . ASP A 1 255 ? -22.767 7.341 19.239 1.00 91.94 255 ASP A N 1
ATOM 2005 C CA . ASP A 1 255 ? -24.217 7.214 19.447 1.00 91.94 255 ASP A CA 1
ATOM 2006 C C . ASP A 1 255 ? -24.562 6.193 20.552 1.00 91.94 255 ASP A C 1
ATOM 2008 O O . ASP A 1 255 ? -25.477 6.414 21.344 1.00 91.94 255 ASP A O 1
ATOM 2012 N N . VAL A 1 256 ? -23.811 5.088 20.636 1.00 91.44 256 VAL A N 1
ATOM 2013 C CA . VAL A 1 256 ? -24.037 3.996 21.608 1.00 91.44 256 VAL A CA 1
ATOM 2014 C C . VAL A 1 256 ? -23.284 4.228 22.925 1.00 91.44 256 VAL A C 1
ATOM 2016 O O . VAL A 1 256 ? -23.657 3.700 23.973 1.00 91.44 256 VAL A O 1
ATOM 2019 N N . LYS A 1 257 ? -22.245 5.064 22.919 1.00 91.81 257 LYS A N 1
ATOM 2020 C CA . LYS A 1 257 ? -21.387 5.330 24.082 1.00 91.81 257 LYS A CA 1
ATOM 2021 C C . LYS A 1 257 ? -22.157 5.816 25.307 1.00 91.81 257 LYS A C 1
ATOM 2023 O O . LYS A 1 257 ? -21.900 5.352 26.416 1.00 91.81 257 LYS A O 1
ATOM 2028 N N . ALA A 1 258 ? -23.095 6.745 25.121 1.00 90.88 258 ALA A N 1
ATOM 2029 C CA . ALA A 1 258 ? -23.897 7.271 26.224 1.00 90.88 258 ALA A CA 1
ATOM 2030 C C . ALA A 1 258 ? -24.781 6.181 26.856 1.00 90.88 258 ALA A C 1
ATOM 2032 O O . ALA A 1 258 ? -24.908 6.120 28.079 1.00 90.88 258 ALA A O 1
ATOM 2033 N N . GLU A 1 259 ? -25.347 5.296 26.031 1.00 93.75 259 GLU A N 1
ATOM 2034 C CA . GLU A 1 259 ? -26.138 4.157 26.495 1.00 93.75 259 GLU A CA 1
ATOM 2035 C C . GLU A 1 259 ? -25.268 3.155 27.261 1.00 93.75 259 GLU A C 1
ATOM 2037 O O . GLU A 1 259 ? -25.640 2.747 28.361 1.00 93.75 259 GLU A O 1
ATOM 2042 N N . MET A 1 260 ? -24.076 2.825 26.751 1.00 91.88 260 MET A N 1
ATOM 2043 C CA . MET A 1 260 ? -23.131 1.944 27.446 1.00 91.88 260 MET A CA 1
ATOM 2044 C C . MET A 1 260 ? -22.747 2.474 28.830 1.00 91.88 260 MET A C 1
ATOM 2046 O O . MET A 1 260 ? -22.818 1.724 29.803 1.00 91.88 260 MET A O 1
ATOM 2050 N N . LEU A 1 261 ? -22.398 3.760 28.941 1.00 92.75 261 LEU A N 1
ATOM 2051 C CA . LEU A 1 261 ? -22.053 4.378 30.228 1.00 92.75 261 LEU A CA 1
ATOM 2052 C C . LEU A 1 261 ? -23.239 4.354 31.201 1.00 92.75 261 LEU A C 1
ATOM 2054 O O . LEU A 1 261 ? -23.083 4.034 32.378 1.00 92.75 261 LEU A O 1
ATOM 2058 N N . MET A 1 262 ? -24.448 4.633 30.708 1.00 95.81 262 MET A N 1
ATOM 2059 C CA . MET A 1 262 ? -25.661 4.561 31.522 1.00 95.81 262 MET A CA 1
ATOM 2060 C C . MET A 1 262 ? -25.927 3.134 32.026 1.00 95.81 262 MET A C 1
ATOM 2062 O O . MET A 1 262 ? -26.304 2.955 33.190 1.00 95.81 262 MET A O 1
ATOM 2066 N N . LEU A 1 263 ? -25.753 2.123 31.171 1.00 96.62 263 LEU A N 1
ATO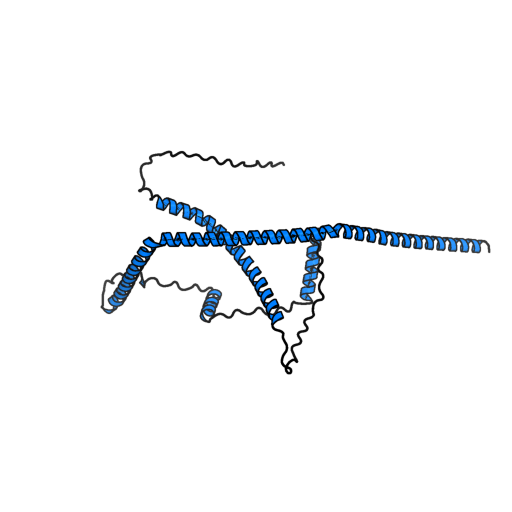M 2067 C CA . LEU A 1 263 ? -25.911 0.716 31.536 1.00 96.62 263 LEU A CA 1
ATOM 2068 C C . LEU A 1 263 ? -24.858 0.290 32.563 1.00 96.62 263 LEU A C 1
ATOM 2070 O O . LEU A 1 263 ? -25.213 -0.343 33.557 1.00 96.62 263 LEU A O 1
ATOM 2074 N N . GLU A 1 264 ? -23.601 0.696 32.380 1.00 94.94 264 GLU A N 1
ATOM 2075 C CA . GLU A 1 264 ? -22.511 0.434 33.321 1.00 94.94 264 GLU A CA 1
ATOM 2076 C C . GLU A 1 264 ? -22.794 1.048 34.701 1.00 94.94 264 GLU A C 1
ATOM 2078 O O . GLU A 1 264 ? -22.712 0.357 35.720 1.00 94.94 264 GLU A O 1
ATOM 2083 N N . ASP A 1 265 ? -23.208 2.314 34.758 1.00 96.81 265 ASP A N 1
ATOM 2084 C CA . ASP A 1 265 ? -23.526 2.994 36.017 1.00 96.81 265 ASP A CA 1
ATOM 2085 C C . ASP A 1 265 ? -24.781 2.436 36.692 1.00 96.81 265 ASP A C 1
ATOM 2087 O O . ASP A 1 265 ? -24.880 2.384 37.923 1.00 96.81 265 ASP A O 1
ATOM 2091 N N . THR A 1 266 ? -25.778 2.029 35.909 1.00 97.38 266 THR A N 1
ATOM 2092 C CA . THR A 1 266 ? -26.988 1.386 36.437 1.00 97.38 266 THR A CA 1
ATOM 2093 C C . THR A 1 266 ? -26.662 0.010 37.001 1.00 97.38 266 THR A C 1
ATOM 2095 O O . THR A 1 266 ? -27.121 -0.324 38.095 1.00 97.38 266 THR A O 1
ATOM 2098 N N . TRP A 1 267 ? -25.811 -0.754 36.316 1.00 97.62 267 TRP A N 1
ATOM 2099 C CA . TRP A 1 267 ? -25.309 -2.034 36.797 1.00 97.62 267 TRP A CA 1
ATOM 2100 C C . TRP A 1 267 ? -24.485 -1.875 38.080 1.00 97.62 267 TRP A C 1
ATOM 2102 O O . TRP A 1 267 ? -24.800 -2.528 39.074 1.00 97.62 267 TRP A O 1
ATOM 2112 N N . ARG A 1 268 ? -23.513 -0.949 38.125 1.00 97.25 268 ARG A N 1
ATOM 2113 C CA . ARG A 1 268 ? -22.711 -0.665 39.332 1.00 97.25 268 ARG A CA 1
ATOM 2114 C C . ARG A 1 268 ? -23.583 -0.307 40.531 1.00 97.25 268 ARG A C 1
ATOM 2116 O O . ARG A 1 268 ? -23.385 -0.851 41.614 1.00 97.25 268 ARG A O 1
ATOM 2123 N N . ARG A 1 269 ? -24.576 0.571 40.342 1.00 96.75 269 ARG A N 1
ATOM 2124 C CA . ARG A 1 269 ? -25.535 0.935 41.400 1.00 96.75 269 ARG A CA 1
ATOM 2125 C C . ARG A 1 269 ? -26.406 -0.247 41.819 1.00 96.75 269 ARG A C 1
ATOM 2127 O O . ARG A 1 269 ? -26.665 -0.409 43.006 1.00 96.75 269 ARG A O 1
ATOM 2134 N N . GLY A 1 270 ? -26.850 -1.070 40.871 1.00 97.25 270 GLY A N 1
ATOM 2135 C CA . GLY A 1 270 ? -27.612 -2.286 41.152 1.00 97.25 270 GLY A CA 1
ATOM 2136 C C . GLY A 1 270 ? -26.824 -3.270 42.016 1.00 97.25 270 GLY A C 1
ATOM 2137 O O . GLY A 1 270 ? -27.319 -3.698 43.055 1.00 97.25 270 GLY A O 1
ATOM 2138 N N . VAL A 1 271 ? -25.577 -3.562 41.636 1.00 97.25 271 VAL A N 1
ATOM 2139 C CA . VAL A 1 271 ? -24.671 -4.434 42.402 1.00 97.25 271 VAL A CA 1
ATOM 2140 C C . VAL A 1 271 ? -24.366 -3.837 43.777 1.00 97.25 271 VAL A C 1
ATOM 2142 O O . VAL A 1 271 ? -24.450 -4.550 44.773 1.00 97.25 271 VAL A O 1
ATOM 2145 N N . GLY A 1 272 ? -24.082 -2.532 43.854 1.00 97.12 272 GLY A N 1
ATOM 2146 C CA . GLY A 1 272 ? -23.852 -1.834 45.122 1.00 97.12 272 GLY A CA 1
ATOM 2147 C C . GLY A 1 272 ? -25.033 -1.966 46.084 1.00 97.12 272 GLY A C 1
ATOM 2148 O O . GLY A 1 272 ? -24.847 -2.368 47.227 1.00 97.12 272 GLY A O 1
ATOM 2149 N N . ARG A 1 273 ? -26.261 -1.752 45.597 1.00 96.69 273 ARG A N 1
ATOM 2150 C CA . ARG A 1 273 ? -27.479 -1.926 46.402 1.00 96.69 273 ARG A CA 1
ATOM 2151 C C . ARG A 1 273 ? -27.668 -3.357 46.895 1.00 96.69 273 ARG A C 1
ATOM 2153 O O . ARG A 1 273 ? -28.074 -3.538 48.035 1.00 96.69 273 ARG A O 1
ATOM 2160 N N . VAL A 1 274 ? -27.394 -4.362 46.060 1.00 96.88 274 VAL A N 1
ATOM 2161 C CA . VAL A 1 274 ? -27.477 -5.771 46.482 1.00 96.88 274 VAL A CA 1
ATOM 2162 C C . VAL A 1 274 ? -26.475 -6.042 47.607 1.00 96.88 274 VAL A C 1
ATOM 2164 O O . VAL A 1 274 ? -26.851 -6.601 48.633 1.00 96.88 274 VAL A O 1
ATOM 2167 N N . LEU A 1 275 ? -25.232 -5.575 47.471 1.00 96.94 275 LEU A N 1
ATOM 2168 C CA . LEU A 1 275 ? -24.211 -5.729 48.512 1.00 96.94 275 LEU A CA 1
ATOM 2169 C C . LEU A 1 275 ? -24.584 -5.006 49.814 1.00 96.94 275 LEU A C 1
ATOM 2171 O O . LEU A 1 275 ? -24.415 -5.575 50.889 1.00 96.94 275 LEU A O 1
ATOM 2175 N N . GLU A 1 276 ? -25.129 -3.790 49.732 1.00 96.56 276 GLU A N 1
ATOM 2176 C CA . GLU A 1 276 ? -25.632 -3.048 50.896 1.00 96.56 276 GLU A CA 1
ATOM 2177 C C . GLU A 1 276 ? -26.763 -3.804 51.603 1.00 96.56 276 GLU A C 1
ATOM 2179 O O . GLU A 1 276 ? -26.779 -3.886 52.831 1.00 96.56 276 GLU A O 1
ATOM 2184 N N . THR A 1 277 ? -27.691 -4.400 50.845 1.00 96.88 277 THR A N 1
ATOM 2185 C CA . THR A 1 277 ? -28.776 -5.193 51.435 1.00 96.88 277 THR A CA 1
ATOM 2186 C C . THR A 1 277 ? -28.275 -6.479 52.080 1.00 96.88 277 THR A C 1
ATOM 2188 O O . THR A 1 277 ? -28.722 -6.802 53.176 1.00 96.88 277 THR A O 1
ATOM 2191 N N . GLU A 1 278 ? -27.326 -7.185 51.462 1.00 96.44 278 GLU A N 1
ATOM 2192 C CA . GLU A 1 278 ? -26.725 -8.390 52.048 1.00 96.44 278 GLU A CA 1
ATOM 2193 C C . GLU A 1 278 ? -25.959 -8.057 53.337 1.00 96.44 278 GLU A C 1
ATOM 2195 O O . GLU A 1 278 ? -26.098 -8.756 54.341 1.00 96.44 278 GLU A O 1
ATOM 2200 N N . LEU A 1 279 ? -25.222 -6.939 53.355 1.00 96.94 279 LEU A N 1
ATOM 2201 C CA . LEU A 1 279 ? -24.541 -6.453 54.555 1.00 96.94 279 LEU A CA 1
ATOM 2202 C C . LEU A 1 279 ? -25.540 -6.140 55.679 1.00 96.94 279 LEU A C 1
ATOM 2204 O O . LEU A 1 279 ? -25.359 -6.606 56.802 1.00 96.94 279 LEU A O 1
ATOM 2208 N N . ALA A 1 280 ? -26.611 -5.398 55.378 1.00 95.88 280 ALA A N 1
ATOM 2209 C CA . ALA A 1 280 ? -27.641 -5.052 56.356 1.00 95.88 280 ALA A CA 1
ATOM 2210 C C . ALA A 1 280 ? -28.374 -6.295 56.893 1.00 95.88 280 ALA A C 1
ATOM 2212 O O . ALA A 1 280 ? -28.710 -6.360 58.076 1.00 95.88 280 ALA A O 1
ATOM 2213 N N . VAL A 1 281 ? -28.600 -7.305 56.046 1.00 96.19 281 VAL A N 1
ATOM 2214 C CA . VAL A 1 281 ? -29.190 -8.588 56.452 1.00 96.19 281 VAL A CA 1
ATOM 2215 C C . VAL A 1 281 ? -28.250 -9.358 57.380 1.00 96.19 281 VAL A C 1
ATOM 2217 O O . VAL A 1 281 ? -28.707 -9.894 58.391 1.00 96.19 281 VAL A O 1
ATOM 2220 N N . GLU A 1 282 ? -26.951 -9.415 57.086 1.00 95.75 282 GLU A N 1
ATOM 2221 C CA . GLU A 1 282 ? -25.975 -10.066 57.968 1.00 95.75 282 GLU A CA 1
ATOM 2222 C C . GLU A 1 282 ? -25.793 -9.325 59.298 1.00 95.75 282 GLU A C 1
ATOM 2224 O O . GLU A 1 282 ? -25.731 -9.967 60.352 1.00 95.75 282 GLU A O 1
ATOM 2229 N N . GLU A 1 283 ? -25.792 -7.991 59.286 1.00 95.75 283 GLU A N 1
ATOM 2230 C CA . GLU A 1 283 ? -25.765 -7.179 60.504 1.00 95.75 283 GLU A CA 1
ATOM 2231 C C . GLU A 1 283 ? -27.008 -7.435 61.368 1.00 95.75 283 GLU A C 1
ATOM 2233 O O . GLU A 1 283 ? -26.890 -7.715 62.563 1.00 95.75 283 GLU A O 1
ATOM 2238 N N . LEU A 1 284 ? -28.199 -7.457 60.760 1.00 95.50 284 LEU A N 1
ATOM 2239 C CA . LEU A 1 284 ? -29.443 -7.775 61.458 1.00 95.50 284 LEU A CA 1
ATOM 2240 C C . LEU A 1 284 ? -29.423 -9.198 62.044 1.00 95.50 284 LEU A C 1
ATOM 2242 O O . LEU A 1 284 ? -29.823 -9.403 63.190 1.00 95.50 284 LEU A O 1
ATOM 2246 N N . LYS A 1 285 ? -28.910 -10.194 61.308 1.00 94.56 285 LYS A N 1
ATOM 2247 C CA . LYS A 1 285 ? -28.736 -11.565 61.828 1.00 94.56 285 LYS A CA 1
ATOM 2248 C C . LYS A 1 285 ? -27.769 -11.616 63.011 1.00 94.56 285 LYS A C 1
ATOM 2250 O O . LYS A 1 285 ? -27.983 -12.408 63.931 1.00 94.56 285 LYS A O 1
ATOM 2255 N N . ALA A 1 286 ? -26.702 -10.817 62.991 1.00 93.75 286 ALA A N 1
ATOM 2256 C CA . ALA A 1 286 ? -25.757 -10.726 64.099 1.00 93.75 286 ALA A CA 1
ATOM 2257 C C . ALA A 1 286 ? -26.406 -10.109 65.346 1.00 93.75 286 ALA A C 1
ATOM 2259 O O . ALA A 1 286 ? -26.281 -10.682 66.428 1.00 93.75 286 ALA A O 1
ATOM 2260 N N . GLN A 1 287 ? -27.168 -9.023 65.181 1.00 92.56 287 GLN A N 1
ATOM 2261 C CA . GLN A 1 287 ? -27.935 -8.397 66.263 1.00 92.56 287 GLN A CA 1
ATOM 2262 C C . GLN A 1 287 ? -28.962 -9.368 66.870 1.00 92.56 287 GLN A C 1
ATOM 2264 O O . GLN A 1 287 ? -29.030 -9.505 68.088 1.00 92.56 287 GLN A O 1
ATOM 2269 N N . ILE A 1 288 ? -29.702 -10.118 66.041 1.00 92.75 288 ILE A N 1
ATOM 2270 C CA . ILE A 1 288 ? -30.651 -11.141 66.519 1.00 92.75 288 ILE A CA 1
ATOM 2271 C C . ILE A 1 288 ? -29.930 -12.239 67.316 1.00 92.75 288 ILE A C 1
ATOM 2273 O O . ILE A 1 288 ? -30.426 -12.672 68.355 1.00 92.75 288 ILE A O 1
ATOM 2277 N N . ARG A 1 289 ? -28.756 -12.697 66.860 1.00 92.31 289 ARG A N 1
ATOM 2278 C CA . ARG A 1 289 ? -27.949 -13.693 67.589 1.00 92.31 289 ARG A CA 1
ATOM 2279 C C . ARG A 1 289 ? -27.486 -13.185 68.957 1.00 92.31 289 ARG A C 1
ATOM 2281 O O . ARG A 1 289 ? -27.555 -13.943 69.923 1.00 92.31 289 ARG A O 1
ATOM 2288 N N . GLU A 1 290 ? -27.033 -11.937 69.041 1.00 90.94 290 GLU A N 1
ATOM 2289 C CA . GLU A 1 290 ? -26.648 -11.291 70.306 1.00 90.94 290 GLU A CA 1
ATOM 2290 C C . GLU A 1 290 ? -27.844 -11.160 71.262 1.00 90.94 290 GLU A C 1
ATOM 2292 O O . GLU A 1 290 ? -27.759 -11.577 72.416 1.00 90.94 290 GLU A O 1
ATOM 2297 N N . GLU A 1 291 ? -28.995 -10.688 70.780 1.00 89.75 291 GLU A N 1
ATOM 2298 C CA . GLU A 1 291 ? -30.227 -10.588 71.576 1.00 89.75 291 GLU A CA 1
ATOM 2299 C C . GLU A 1 291 ? -30.687 -11.945 72.127 1.00 89.75 291 GLU A C 1
ATOM 2301 O O . GLU A 1 291 ? -31.018 -12.067 73.307 1.00 89.75 291 GLU A O 1
ATOM 2306 N N . LEU A 1 292 ? -30.665 -12.999 71.304 1.00 88.06 292 LEU A N 1
ATOM 2307 C CA . LEU A 1 292 ? -31.007 -14.353 71.751 1.00 88.06 292 LEU A CA 1
ATOM 2308 C C . LEU A 1 292 ? -30.039 -14.868 72.825 1.00 88.06 292 LEU A C 1
ATOM 2310 O O . LEU A 1 292 ? -30.471 -15.501 73.790 1.00 88.06 292 LEU A O 1
ATOM 2314 N N . LYS A 1 293 ? -28.742 -14.572 72.697 1.00 86.12 293 LYS A N 1
ATOM 2315 C CA . LYS A 1 293 ? -27.734 -14.919 73.706 1.00 86.12 293 LYS A CA 1
ATOM 2316 C C . LYS A 1 293 ? -27.971 -14.168 75.021 1.00 86.12 293 LYS A C 1
ATOM 2318 O O . LYS A 1 293 ? -27.897 -14.781 76.085 1.00 86.12 293 LYS A O 1
ATOM 2323 N N . ASN A 1 294 ? -28.295 -12.878 74.956 1.00 85.62 294 ASN A N 1
ATOM 2324 C CA . ASN A 1 294 ? -28.571 -12.048 76.131 1.00 85.62 294 ASN A CA 1
ATOM 2325 C C . ASN A 1 294 ? -29.836 -12.501 76.872 1.00 85.62 294 ASN A C 1
ATOM 2327 O O . ASN A 1 294 ? -29.820 -12.602 78.098 1.00 85.62 294 ASN A O 1
ATOM 2331 N N . ARG A 1 295 ? -30.899 -12.858 76.140 1.00 80.62 295 ARG A N 1
ATOM 2332 C CA . ARG A 1 295 ? -32.123 -13.432 76.725 1.00 80.62 295 ARG A CA 1
ATOM 2333 C C . ARG A 1 295 ? -31.867 -14.778 77.397 1.00 80.62 295 ARG A C 1
ATOM 2335 O O . ARG A 1 295 ? -32.278 -14.967 78.536 1.00 80.62 295 ARG A O 1
ATOM 2342 N N . GLY A 1 296 ? -31.116 -15.670 76.748 1.00 78.75 296 GLY A N 1
ATOM 2343 C CA . GLY A 1 296 ? -30.722 -16.946 77.354 1.00 78.75 296 GLY A CA 1
ATOM 2344 C C . GLY A 1 296 ? -29.881 -16.772 78.628 1.00 78.75 296 GLY A C 1
ATOM 2345 O O . GLY A 1 296 ? -30.047 -17.525 79.584 1.00 78.75 296 GLY A O 1
ATOM 2346 N N . ALA A 1 297 ? -29.019 -15.752 78.686 1.00 73.00 297 ALA A N 1
ATOM 2347 C CA . ALA A 1 297 ? -28.251 -15.425 79.889 1.00 73.00 297 ALA A CA 1
ATOM 2348 C C . ALA A 1 297 ? -29.119 -14.844 81.024 1.00 73.00 297 ALA A C 1
ATOM 2350 O O . ALA A 1 297 ? -28.864 -15.136 82.191 1.00 73.00 297 ALA A O 1
ATOM 2351 N N . GLN A 1 298 ? -30.150 -14.054 80.702 1.00 69.12 298 GLN A N 1
ATOM 2352 C CA . GLN A 1 298 ? -31.110 -13.522 81.681 1.00 69.12 298 GLN A CA 1
ATOM 2353 C C . GLN A 1 298 ? -32.024 -14.614 82.249 1.00 69.12 298 GLN A C 1
ATOM 2355 O O . GLN A 1 298 ? -32.266 -14.646 83.453 1.00 69.12 298 GLN A O 1
ATOM 2360 N N . GLU A 1 299 ? -32.486 -15.544 81.413 1.00 61.84 299 GLU A N 1
ATOM 2361 C CA . GLU A 1 299 ? -33.273 -16.695 81.867 1.00 61.84 299 GLU A CA 1
ATOM 2362 C C . GLU A 1 299 ? -32.438 -17.610 82.781 1.00 61.84 299 GLU A C 1
ATOM 2364 O O . GLU A 1 299 ? -32.911 -18.001 83.850 1.00 61.84 299 GLU A O 1
ATOM 2369 N N . ALA A 1 300 ? -31.163 -17.844 82.447 1.00 58.66 300 ALA A N 1
ATOM 2370 C CA . ALA A 1 300 ? -30.234 -18.628 83.264 1.00 58.66 300 ALA A CA 1
ATOM 2371 C C . ALA A 1 300 ? -29.810 -17.959 84.588 1.00 58.66 300 ALA A C 1
ATOM 2373 O O . ALA A 1 300 ? -29.373 -18.666 85.489 1.00 58.66 300 ALA A O 1
ATOM 2374 N N . SER A 1 301 ? -29.921 -16.631 84.733 1.00 55.66 301 SER A N 1
ATOM 2375 C CA . SER A 1 301 ? -29.668 -15.940 86.013 1.00 55.66 301 SER A CA 1
ATOM 2376 C C . SER A 1 301 ? -30.917 -15.805 86.893 1.00 55.66 301 SER A C 1
ATOM 2378 O O . SER A 1 301 ? -30.819 -15.304 88.012 1.00 55.66 301 SER A O 1
ATOM 2380 N N . SER A 1 302 ? -32.092 -16.153 86.362 1.00 54.06 302 SER A N 1
ATOM 2381 C CA . SER A 1 302 ? -33.388 -16.085 87.053 1.00 54.06 302 SER A CA 1
ATOM 2382 C C . SER A 1 302 ? -33.883 -17.443 87.571 1.00 54.06 302 SER A C 1
ATOM 2384 O O . SER A 1 302 ? -34.893 -17.492 88.274 1.00 54.06 302 SER A O 1
ATOM 2386 N N . SER A 1 303 ? -33.163 -18.521 87.236 1.00 45.31 303 SER A N 1
ATOM 2387 C CA . SER A 1 303 ? -33.305 -19.877 87.790 1.00 45.31 303 SER A CA 1
ATOM 2388 C C . SER A 1 303 ? -32.185 -20.162 88.785 1.00 45.31 303 SER A C 1
ATOM 2390 O O . SER A 1 303 ? -32.454 -20.886 89.767 1.00 45.31 303 SER A O 1
#

InterPro domains:
  IPR008409 Pre-mRNA-splicing factor SPF27 [PF05700] (104-295)
  IPR008409 Pre-mRNA-splicing factor SPF27 [PTHR13296] (105-294)

Organism: Tolypocladium ophioglossoides (strain CBS 100239) (NCBI:txid1163406)

Sequence (303 aa):
EGLHLPRLKWSVHVERTTRLKIWEGASPPPSPLALYYHNTRRRRRTVTARLLAKASAVFTADQRAGLELESDRRRAADARVGMPGSTHEAERFTTASMALPPAFHESLPYIDPEPSPAALDAARALISAEQQSSPPALPPPREPSFSPALTTELRRIASQTPLHPLSLSRYESQELPPQSSSETIRPVLSNAYVSAAYLASRNQNLALLDTHGAHAWLLSNYHLEESLKRVERELADVKREMDEVNARRAHRQEDVKAEMLMLEDTWRRGVGRVLETELAVEELKAQIREELKNRGAQEASSS

Foldseek 3Di:
DDDDDDDDDDDDDDDDDDDDDDDDDDDDDDDPVVVVVVVCVVVCVVVVVVVVVVVVVVVVVVVVVVVVVVVVVVVVVVVPPDDDDDDPDPDPDPPPPPPDDPPPPPDQVLQDDDDDPVVVVVVVVVVVVVCVVDPDPDPPPDDDDDDPVVVVVVVCVVVVPDDDDDDPVLQDQADADPDDDVVSVVSSVVSVVVNVVVVVVVVVVVVVCVVCVVVVVVVVVVVVVVVVVVVVVVVVVVVVVVVVVVVVSNVVSVVCNVVVVVVVVVVVVVVVVVVVVVVVVVVVVVVVVVVVVVVVVVVVVVD

pLDDT: mean 74.18, std 23.91, range [23.77, 98.56]

Secondary structure (DSSP, 8-state):
---------------------------PPPPHHHHHHHHHHHHHHHHHHHHHHHHHHHHHHHHHHHHHHHHHHHHHHHTT-------S---S----------------TTTSPPPPHHHHHHHHHHHHHHHHHS---PPPPPPP---HHHHHHHHHHHTTPPPPPPP-TTTSPPPPPSS--HHHHHHHHHHHHHHHHHHHHHHHHHHHHHHHHHHHHHHHHHHHHHHHHHHHHHHHHHHHHHHHHHHHHHHHHHHHHHHHHHHHHHHHHHHHHHHHHHHHHHHHHHHHHHHHHHHHHHHHTT-

Radius of gyration: 41.44 Å; chains: 1; bounding box: 86×81×132 Å